Protein 2D6Y (pdb70)

CATH classification: 1.10.357.10

B-factor: mean 39.91, std 10.13, range [15.62, 81.3]

Organism: Streptomyces coelicolor (strain ATCC BAA-471 / A3(2) / M145) (NCBI:txid100226)

Sequence (366 aa):
EATKARIFEAAVAEFARHGIAGARIDRIAAEARANKQLIYAYYGNKGELFASVLEKKLDLAISVPVDPDDIEGWIDRLLDYHAAHPELLRLLFWEGEYGTAELPHEAERQEHYARKVAAVRDGQERGVITDAIPAPDLLFLLVAANWAVVVPQKRILVGGGDAGTDGLRDSIKKAARRIVDRDPEATKARIFEAAVAEFARHGIAGARIDRIAAEARANKQLIYAYYGNKGELFASVLEKKLDLAISVPVDPDDIEGWIDRLLDYHAAHPELLRLLFWEGEYGTAELPHEAERQEHYARKVAAVRDGQERGVITDAIPAPDLLFLLVAANWAVVVPQKRILVGGGDAGTDGLRDSIKKAARRIVDR

Secondary structure (DSSP, 8-state):
--HHHHHHHHHHHHHHHHTTTS--HHHHHHHHT--HHHHHHHHSSHHHHHHHHHHH--HHHHHS---GGGHHHHHHHHHHHHHH-THHHHHHHHH---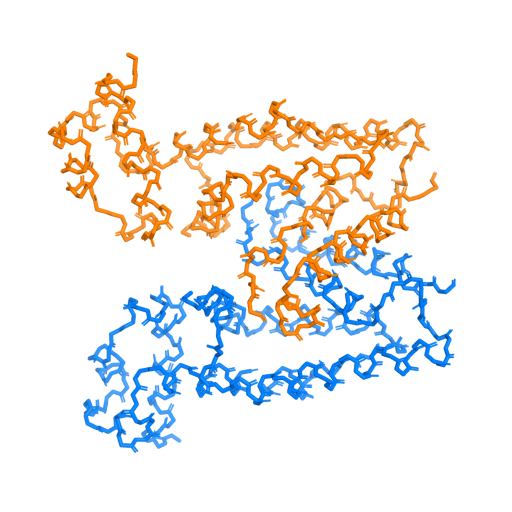TTSPPTTHHHHHHHHHHHHHHHHHHHHTTSS--SS-HHHHHHHHH---HHHH----HHHH-SHHHHHHHHHHHHHHHHHHHH--/-TTSHHHHHHHHHHHHHHHHTTTS--HHHHHHHHT--HHHHHHHHSSHHHHHHHHHHH--HHHHHS---GGGHHHHHHHHHHHHHH-THHHHHHHHH---TTSPPTTHHHHHHHHHHHHHHHHHHHHTTSS--SS-HHHHHHHHH---HHHH----HHHH-SSHHHHHHHHHHHHHHHHHHH--

Solvent-accessible surface area: 16560 Å² total

InterPro domains:
  IPR001647 DNA-binding HTH domain, TetR-type [PF00440] (13-58)
  IPR001647 DNA-binding HTH domain, TetR-type [PS50977] (7-67)
  IPR009057 Homedomain-like superfamily [SSF46689] (3-68)
  IPR036271 Tetracyclin repressor-like, C-terminal domain superfamily [SSF48498] (75-191)
  IPR041467 HTH-type transcriptional repressor Sco4008, C-terminal [PF17926] (77-188)
  IPR050109 HTH-type, TetR-like transcriptional regulator [PTHR30328] (3-190)

Radius of gyration: 21.66 Å; Cα contacts (8 Å, |Δi|>4): 411; chains: 2; bounding box: 48×50×53 Å

Nearest PDB structures (foldseek):
  2d6y-assembly1_A  TM=1.006E+00  e=3.577E-24  Streptomyces coelicolor A3(2)
  3ppb-assembly1_B  TM=7.270E-01  e=1.534E-05  Shewanella loihica PV-4
  6en8-assembly1_D  TM=7.100E-01  e=1.504E-04  Sulfolobus acidocaldarius DSM 639
  3bhq-assembly1_B  TM=6.055E-01  e=3.284E-05  Mesorhizobium japonicum MAFF 303099
  8ke8-assembly1_B  TM=5.917E-01  e=7.796E-03  Pseudomonas aeruginosa PAO1

Foldseek 3Di:
DDLLVLLLVLLLVQCLPQNQVRGDLVSSCVSSVHDSVVNCVNQVDSQSSLVVSQLVVVVCCVQQPQALLCNLVSLVSNLVVCVVPVSNVSRVVSVVVQVPHQGPPNVSVVVVLVRNLVNQVVCVVVPSWPPPDRSSVLVVVLVVSCVCVVPVVCCVVQNDDPNSVVVVSVVSSVVNCVRTPD/DCLDLVNLLLVLLLVQCLPQNQVRRDLVSSCVSSVHDSVVNCVNQVDSQSSLVVSQLVVVVCCVQQPQALLCNLVSLVSNLVVCVVPVSNVSRVVSCVVQVPHAGPPNVSVVVSLVRNLVNQVVCVVVPSWPPPDRSSVLVVVLVVSCVCVVPVVLCVPQNDDPNSVVVVSVVSSVVNCVHTDD

Structure (mmCIF, N/CA/C/O backbone):
data_2D6Y
#
_entry.id   2D6Y
#
_cell.length_a   44.639
_cell.length_b   47.334
_cell.length_c   190.693
_cell.angle_alpha   90.00
_cell.angle_beta   90.00
_cell.angle_gamma   90.00
#
_symmetry.space_group_name_H-M   'P 21 21 21'
#
loop_
_entity.id
_entity.type
_entity.pdbx_description
1 polymer 'putative tetR family regulatory protein'
2 non-polymer 'L(+)-TARTARIC ACID'
3 water water
#
loop_
_atom_site.group_PDB
_atom_site.id
_atom_site.type_symbol
_atom_site.label_atom_id
_atom_site.label_alt_id
_atom_site.label_comp_id
_atom_site.label_asym_id
_atom_site.label_entity_id
_atom_site.label_seq_id
_atom_site.pdbx_PDB_ins_code
_atom_site.Cartn_x
_atom_site.Cartn_y
_atom_site.Cartn_z
_atom_site.occupancy
_atom_site.B_iso_or_equiv
_atom_site.auth_seq_id
_atom_site.auth_comp_id
_atom_site.auth_asym_id
_atom_site.auth_atom_id
_atom_site.pdbx_PDB_model_num
ATOM 1 N N . GLU A 1 7 ? 61.986 26.994 45.807 1.00 75.11 7 GLU A N 1
ATOM 2 C CA . GLU A 1 7 ? 62.924 27.775 46.670 1.00 75.48 7 GLU A CA 1
ATOM 3 C C . GLU A 1 7 ? 63.084 29.212 46.166 1.00 74.45 7 GLU A C 1
ATOM 4 O O . GLU A 1 7 ? 64.088 29.876 46.435 1.00 74.06 7 GLU A O 1
ATOM 10 N N . ALA A 1 8 ? 62.081 29.689 45.434 1.00 72.80 8 ALA A N 1
ATOM 11 C CA . ALA A 1 8 ? 62.097 31.050 44.913 1.00 70.20 8 ALA A CA 1
ATOM 12 C C . ALA A 1 8 ? 62.011 32.010 46.094 1.00 68.71 8 ALA A C 1
ATOM 13 O O . ALA A 1 8 ? 62.088 31.593 47.249 1.00 68.57 8 ALA A O 1
ATOM 15 N N . THR A 1 9 ? 61.847 33.295 45.814 1.00 66.74 9 THR A N 1
ATOM 16 C CA . THR A 1 9 ? 61.756 34.267 46.888 1.00 63.87 9 THR A CA 1
ATOM 17 C C . THR A 1 9 ? 60.329 34.332 47.421 1.00 61.39 9 THR A C 1
ATOM 18 O O . THR A 1 9 ? 60.128 34.464 48.626 1.00 61.48 9 THR A O 1
ATOM 22 N N . LYS A 1 10 ? 59.339 34.231 46.534 1.00 57.82 10 LYS A N 1
ATOM 23 C CA . LYS A 1 10 ? 57.952 34.262 46.972 1.00 55.01 10 LYS A CA 1
ATOM 24 C C . LYS A 1 10 ? 57.766 33.179 48.041 1.00 53.97 10 LYS A C 1
ATOM 25 O O . LYS A 1 10 ? 57.060 33.381 49.026 1.00 53.36 10 LYS A O 1
ATOM 31 N N . ALA A 1 11 ? 58.428 32.041 47.852 1.00 52.20 11 ALA A N 1
ATOM 32 C CA . ALA A 1 11 ? 58.348 30.938 48.803 1.00 51.42 11 ALA A CA 1
ATOM 33 C C . ALA A 1 11 ? 59.038 31.303 50.117 1.00 51.72 11 ALA A C 1
ATOM 34 O O . ALA A 1 11 ? 58.574 30.937 51.201 1.00 51.82 11 ALA A O 1
ATOM 36 N N . ARG A 1 12 ? 60.150 32.023 50.026 1.00 50.97 12 ARG A N 1
ATOM 37 C CA . ARG A 1 12 ? 60.874 32.428 51.226 1.00 50.47 12 ARG A CA 1
ATOM 38 C C . ARG A 1 12 ? 60.047 33.426 52.040 1.00 48.40 12 ARG A C 1
ATOM 39 O O . ARG A 1 12 ? 59.963 33.316 53.267 1.00 49.29 12 ARG A O 1
ATOM 47 N N . ILE A 1 13 ? 59.442 34.397 51.360 1.00 45.31 13 ILE A N 1
ATOM 48 C CA . ILE A 1 13 ? 58.621 35.395 52.034 1.00 42.30 13 ILE A CA 1
ATOM 49 C C . ILE A 1 13 ? 57.458 34.697 52.727 1.00 41.71 13 ILE A C 1
ATOM 50 O O . ILE A 1 13 ? 57.172 34.960 53.892 1.00 40.59 13 ILE A O 1
ATOM 55 N N . PHE A 1 14 ? 56.798 33.797 52.006 1.00 41.54 14 PHE A N 1
ATOM 56 C CA . PHE A 1 14 ? 55.666 33.057 52.549 1.00 40.80 14 PHE A CA 1
ATOM 57 C C . PHE A 1 14 ? 56.032 32.397 53.871 1.00 41.35 14 PHE A C 1
ATOM 58 O O . PHE A 1 14 ? 55.323 32.536 54.871 1.00 41.86 14 PHE A O 1
ATOM 66 N N . GLU A 1 15 ? 57.144 31.675 53.866 1.00 40.83 15 GLU A N 1
ATOM 67 C CA . GLU A 1 15 ? 57.606 30.977 55.055 1.00 41.73 15 GLU A CA 1
ATOM 68 C C . GLU A 1 15 ? 57.945 31.933 56.191 1.00 39.73 15 GLU A C 1
ATOM 69 O O . GLU A 1 15 ? 57.570 31.695 57.339 1.00 39.14 15 GLU A O 1
ATOM 75 N N . ALA A 1 16 ? 58.658 33.010 55.871 1.00 38.29 16 ALA A N 1
ATOM 76 C CA . ALA A 1 16 ? 59.039 33.997 56.874 1.00 34.92 16 ALA A CA 1
ATOM 77 C C . ALA A 1 16 ? 57.789 34.672 57.431 1.00 34.77 16 ALA A C 1
ATOM 78 O O . ALA A 1 16 ? 57.703 34.963 58.623 1.00 32.80 16 ALA A O 1
ATOM 80 N N . ALA A 1 17 ? 56.824 34.920 56.552 1.00 34.91 17 ALA A N 1
ATOM 81 C CA . ALA A 1 17 ? 55.571 35.556 56.942 1.00 35.91 17 ALA A CA 1
ATOM 82 C C . ALA A 1 17 ? 54.837 34.674 57.955 1.00 35.48 17 ALA A C 1
ATOM 83 O O . ALA A 1 17 ? 54.322 35.165 58.954 1.00 34.51 17 ALA A O 1
ATOM 85 N N . VAL A 1 18 ? 54.798 33.373 57.683 1.00 35.50 18 VAL A N 1
ATOM 86 C CA . VAL A 1 18 ? 54.144 32.419 58.566 1.00 35.53 18 VAL A CA 1
ATOM 87 C C . VAL A 1 18 ? 54.735 32.500 59.963 1.00 36.53 18 VAL A C 1
ATOM 88 O O . VAL A 1 18 ? 54.021 32.695 60.951 1.00 34.16 18 VAL A O 1
ATOM 92 N N . ALA A 1 19 ? 56.051 32.341 60.029 1.00 38.09 19 ALA A N 1
ATOM 93 C CA . ALA A 1 19 ? 56.772 32.376 61.294 1.00 41.05 19 ALA A CA 1
ATOM 94 C C . ALA A 1 19 ? 56.513 33.677 62.046 1.00 41.91 19 ALA A C 1
ATOM 95 O O . ALA A 1 19 ? 56.221 33.660 63.246 1.00 43.33 19 ALA A O 1
ATOM 97 N N . GLU A 1 20 ? 56.613 34.796 61.334 1.00 41.24 20 GLU A N 1
ATOM 98 C CA . GLU A 1 20 ? 56.395 36.111 61.926 1.00 41.20 20 GLU A CA 1
ATOM 99 C C . GLU A 1 20 ? 54.971 36.290 62.466 1.00 41.00 20 GLU A C 1
ATOM 100 O O . GLU A 1 20 ? 54.777 36.768 63.585 1.00 40.43 20 GLU A O 1
ATOM 106 N N . PHE A 1 21 ? 53.983 35.917 61.659 1.00 38.90 21 PHE A N 1
ATOM 107 C CA . PHE A 1 21 ? 52.586 36.048 62.050 1.00 38.40 21 PHE A CA 1
ATOM 108 C C . PHE A 1 21 ? 52.261 35.115 63.210 1.00 40.10 21 PHE A C 1
ATOM 109 O O . PHE A 1 21 ? 51.498 35.462 64.114 1.00 37.32 21 PHE A O 1
ATOM 117 N N . ALA A 1 22 ? 52.853 33.927 63.174 1.00 41.97 22 ALA A N 1
ATOM 118 C CA . ALA A 1 22 ? 52.649 32.933 64.212 1.00 42.98 22 ALA A CA 1
ATOM 119 C C . ALA A 1 22 ? 53.073 33.446 65.588 1.00 44.94 22 ALA A C 1
ATOM 120 O O . ALA A 1 22 ? 52.358 33.244 66.570 1.00 44.77 22 ALA A O 1
ATOM 122 N N . ARG A 1 23 ? 54.216 34.119 65.686 1.00 46.15 23 ARG A N 1
ATOM 123 C CA . ARG A 1 23 ? 54.605 34.582 67.005 1.00 47.21 23 ARG A CA 1
ATOM 124 C C . ARG A 1 23 ? 54.145 35.985 67.416 1.00 47.28 23 ARG A C 1
ATOM 125 O O . ARG A 1 23 ? 53.834 36.198 68.586 1.00 46.30 23 ARG A O 1
ATOM 133 N N . HIS A 1 24 ? 54.052 36.925 66.477 1.00 45.84 24 HIS A N 1
ATOM 134 C CA . HIS A 1 24 ? 53.641 38.287 66.814 1.00 44.28 24 HIS A CA 1
ATOM 135 C C . HIS A 1 24 ? 52.222 38.704 66.414 1.00 43.00 24 HIS A C 1
ATOM 136 O O . HIS A 1 24 ? 51.780 39.803 66.757 1.00 42.76 24 HIS A O 1
ATOM 143 N N . GLY A 1 25 ? 51.506 37.853 65.690 1.00 41.42 25 GLY A N 1
ATOM 144 C CA . GLY A 1 25 ? 50.166 38.231 65.275 1.00 39.48 25 GLY A CA 1
ATOM 145 C C . GLY A 1 25 ? 50.194 39.220 64.123 1.00 39.10 25 GLY A C 1
ATOM 146 O O . GLY A 1 25 ? 51.254 39.501 63.571 1.00 38.35 25 GLY A O 1
ATOM 147 N N . ILE A 1 26 ? 49.037 39.769 63.768 1.00 38.22 26 ILE A N 1
ATOM 148 C CA . ILE A 1 26 ? 48.967 40.703 62.656 1.00 39.27 26 ILE A CA 1
ATOM 149 C C . ILE A 1 26 ? 49.512 42.092 62.948 1.00 40.40 26 ILE A C 1
ATOM 150 O O . ILE A 1 26 ? 50.352 42.596 62.205 1.00 41.23 26 ILE A O 1
ATOM 155 N N . ALA A 1 27 ? 49.042 42.702 64.030 1.00 41.68 27 ALA A N 1
ATOM 156 C CA . ALA A 1 27 ? 49.471 44.041 64.403 1.00 42.93 27 ALA A CA 1
ATOM 157 C C . ALA A 1 27 ? 50.924 44.081 64.869 1.00 43.50 27 ALA A C 1
ATOM 158 O O . ALA A 1 27 ? 51.662 45.027 64.575 1.00 43.40 27 ALA A O 1
ATOM 160 N N . GLY A 1 28 ? 51.331 43.048 65.593 1.00 44.49 28 GLY A N 1
ATOM 161 C CA . GLY A 1 28 ? 52.690 42.999 66.096 1.00 45.13 28 GLY A CA 1
ATOM 162 C C . GLY A 1 28 ? 53.706 42.483 65.096 1.00 45.28 28 GLY A C 1
ATOM 163 O O . GLY A 1 28 ? 54.900 42.471 65.376 1.00 44.79 28 GLY A O 1
ATOM 164 N N . ALA A 1 29 ? 53.240 42.053 63.930 1.00 47.07 29 ALA A N 1
ATOM 165 C CA . ALA A 1 29 ? 54.137 41.532 62.906 1.00 47.40 29 ALA A CA 1
ATOM 166 C C . ALA A 1 29 ? 54.918 42.671 62.254 1.00 48.96 29 ALA A C 1
ATOM 167 O O . ALA A 1 29 ? 54.369 43.747 61.994 1.00 48.82 29 ALA A O 1
ATOM 169 N N . ARG A 1 30 ? 56.200 42.433 61.996 1.00 49.24 30 ARG A N 1
ATOM 170 C CA . ARG A 1 30 ? 57.034 43.447 61.373 1.00 50.89 30 ARG A CA 1
ATOM 171 C C . ARG A 1 30 ? 57.514 43.026 59.987 1.00 49.70 30 ARG A C 1
ATOM 172 O O . ARG A 1 30 ? 58.166 41.991 59.832 1.00 50.04 30 ARG A O 1
ATOM 180 N N . ILE A 1 31 ? 57.187 43.833 58.982 1.00 47.63 31 ILE A N 1
ATOM 181 C CA . ILE A 1 31 ? 57.584 43.539 57.611 1.00 47.28 31 ILE A CA 1
ATOM 182 C C . ILE A 1 31 ? 59.100 43.487 57.451 1.00 46.49 31 ILE A C 1
ATOM 183 O O . ILE A 1 31 ? 59.619 42.692 56.664 1.00 43.52 31 ILE A O 1
ATOM 188 N N . ASP A 1 32 ? 59.810 44.333 58.192 1.00 47.34 32 ASP A N 1
ATOM 189 C CA . ASP A 1 32 ? 61.268 44.353 58.111 1.00 48.41 32 ASP A CA 1
ATOM 190 C C . ASP A 1 32 ? 61.798 42.986 58.533 1.00 47.38 32 ASP A C 1
ATOM 191 O O . ASP A 1 32 ? 62.645 42.395 57.859 1.00 47.61 32 ASP A O 1
ATOM 196 N N . ARG A 1 33 ? 61.278 42.486 59.647 1.00 45.38 33 ARG A N 1
ATOM 197 C CA . ARG A 1 33 ? 61.689 41.197 60.182 1.00 45.72 33 ARG A CA 1
ATOM 198 C C . ARG A 1 33 ? 61.441 40.097 59.151 1.00 43.99 33 ARG A C 1
ATOM 199 O O . ARG A 1 33 ? 62.306 39.252 58.916 1.00 44.51 33 ARG A O 1
ATOM 207 N N . ILE A 1 34 ? 60.261 40.115 58.535 1.00 41.05 34 ILE A N 1
ATOM 208 C CA . ILE A 1 34 ? 59.926 39.120 57.527 1.00 38.18 34 ILE A CA 1
ATOM 209 C C . ILE A 1 34 ? 60.897 39.223 56.359 1.00 38.06 34 ILE A C 1
ATOM 210 O O . ILE A 1 34 ? 61.357 38.210 55.837 1.00 35.96 34 ILE A O 1
ATOM 215 N N . ALA A 1 35 ? 61.223 40.449 55.959 1.00 39.84 35 ALA A N 1
ATOM 216 C CA . ALA A 1 35 ? 62.150 40.655 54.851 1.00 40.11 35 ALA A CA 1
ATOM 217 C C . ALA A 1 35 ? 63.532 40.121 55.213 1.00 40.52 35 ALA A C 1
ATOM 218 O O . ALA A 1 35 ? 64.141 39.376 54.448 1.00 39.56 35 ALA A O 1
ATOM 220 N N . ALA A 1 36 ? 64.024 40.504 56.384 1.00 42.44 36 ALA A N 1
ATOM 221 C CA . ALA A 1 36 ? 65.336 40.048 56.829 1.00 45.87 36 ALA A CA 1
ATOM 222 C C . ALA A 1 36 ? 65.386 38.518 56.886 1.00 47.51 36 ALA A C 1
ATOM 223 O O . ALA A 1 36 ? 66.287 37.899 56.318 1.00 49.08 36 ALA A O 1
ATOM 225 N N . GLU A 1 37 ? 64.412 37.912 57.560 1.00 49.00 37 GLU A N 1
ATOM 226 C CA . GLU A 1 37 ? 64.362 36.459 57.679 1.00 50.50 37 GLU A CA 1
ATOM 227 C C . GLU A 1 37 ? 64.220 35.754 56.334 1.00 50.60 37 GLU A C 1
ATOM 228 O O . GLU A 1 37 ? 64.661 34.621 56.180 1.00 50.49 37 GLU A O 1
ATOM 234 N N . ALA A 1 38 ? 63.601 36.417 55.363 1.00 51.80 38 ALA A N 1
ATOM 235 C CA . ALA A 1 38 ? 63.423 35.816 54.044 1.00 53.91 38 ALA A CA 1
ATOM 236 C C . ALA A 1 38 ? 64.559 36.181 53.092 1.00 55.02 38 ALA A C 1
ATOM 237 O O . ALA A 1 38 ? 64.600 35.709 51.958 1.00 54.53 38 ALA A O 1
ATOM 239 N N . ARG A 1 39 ? 65.488 37.011 53.557 1.00 57.31 39 ARG A N 1
ATOM 240 C CA . ARG A 1 39 ? 66.605 37.427 52.714 1.00 58.94 39 ARG A CA 1
ATOM 241 C C . ARG A 1 39 ? 66.029 38.076 51.468 1.00 58.17 39 ARG A C 1
ATOM 242 O O . ARG A 1 39 ? 66.522 37.869 50.361 1.00 58.69 39 ARG A O 1
ATOM 250 N N . ALA A 1 40 ? 64.972 38.853 51.657 1.00 57.27 40 ALA A N 1
ATOM 251 C CA . ALA A 1 40 ? 64.318 39.527 50.555 1.00 55.91 40 ALA A CA 1
ATOM 252 C C . ALA A 1 40 ? 64.075 40.976 50.920 1.00 55.95 40 ALA A C 1
ATOM 253 O O . ALA A 1 40 ? 63.764 41.303 52.062 1.00 55.85 40 ALA A O 1
ATOM 255 N N . ASN A 1 41 ? 64.227 41.847 49.938 1.00 56.04 41 ASN A N 1
ATOM 256 C CA . ASN A 1 41 ? 64.011 43.267 50.135 1.00 56.59 41 ASN A CA 1
ATOM 257 C C . ASN A 1 41 ? 62.548 43.527 50.516 1.00 55.61 41 ASN A C 1
ATOM 258 O O . ASN A 1 41 ? 61.648 42.814 50.070 1.00 56.90 41 ASN A O 1
ATOM 263 N N . LYS A 1 42 ? 62.320 44.540 51.344 1.00 53.97 42 LYS A N 1
ATOM 264 C CA . LYS A 1 42 ? 60.979 44.904 51.780 1.00 52.82 42 LYS A CA 1
ATOM 265 C C . LYS A 1 42 ? 60.014 45.134 50.610 1.00 52.32 42 LYS A C 1
ATOM 266 O O . LYS A 1 42 ? 58.856 44.717 50.661 1.00 52.76 42 LYS A O 1
ATOM 272 N N . GLN A 1 43 ? 60.488 45.799 49.557 1.00 51.41 43 GLN A N 1
ATOM 273 C CA . GLN A 1 43 ? 59.653 46.080 48.388 1.00 48.97 43 GLN A CA 1
ATOM 274 C C . GLN A 1 43 ? 59.162 44.806 47.711 1.00 47.14 43 GLN A C 1
ATOM 275 O O . GLN A 1 43 ? 58.073 44.782 47.138 1.00 46.15 43 GLN A O 1
ATOM 281 N N . LEU A 1 44 ? 59.965 43.748 47.761 1.00 45.20 44 LEU A N 1
ATOM 282 C CA . LEU A 1 44 ? 59.572 42.487 47.142 1.00 43.56 44 LEU A CA 1
ATOM 283 C C . LEU A 1 44 ? 58.348 41.881 47.802 1.00 42.71 44 LEU A C 1
ATOM 284 O O . LEU A 1 44 ? 57.528 41.251 47.142 1.00 42.04 44 LEU A O 1
ATOM 289 N N . ILE A 1 45 ? 58.229 42.065 49.112 1.00 42.66 45 ILE A N 1
ATOM 290 C CA . ILE A 1 45 ? 57.083 41.539 49.842 1.00 41.50 45 ILE A CA 1
ATOM 291 C C . ILE A 1 45 ? 55.817 42.231 49.340 1.00 41.29 45 ILE A C 1
ATOM 292 O O . ILE A 1 45 ? 54.788 41.587 49.136 1.00 41.71 45 ILE A O 1
ATOM 297 N N . TYR A 1 46 ? 55.890 43.540 49.135 1.00 41.64 46 TYR A N 1
ATOM 298 C CA . TYR A 1 46 ? 54.733 44.277 48.636 1.00 44.70 46 TYR A CA 1
ATOM 299 C C . TYR A 1 46 ? 54.460 43.951 47.166 1.00 44.80 46 TYR A C 1
ATOM 300 O O . TYR A 1 46 ? 53.327 44.021 46.713 1.00 46.23 46 TYR A O 1
ATOM 309 N N . ALA A 1 47 ? 55.497 43.583 46.424 1.00 45.50 47 ALA A N 1
ATOM 310 C CA . ALA A 1 47 ? 55.323 43.245 45.018 1.00 44.16 47 ALA A CA 1
ATOM 311 C C . ALA A 1 47 ? 54.530 41.953 44.905 1.00 43.66 47 ALA A C 1
ATOM 312 O O . ALA A 1 47 ? 53.664 41.813 44.039 1.00 43.72 47 ALA A O 1
ATOM 314 N N . TYR A 1 48 ? 54.816 41.007 45.788 1.00 42.91 48 TYR A N 1
ATOM 315 C CA . TYR A 1 48 ? 54.119 39.732 45.741 1.00 44.49 48 TYR A CA 1
ATOM 316 C C . TYR A 1 48 ? 52.821 39.648 46.543 1.00 43.55 48 TYR A C 1
ATOM 317 O O . TYR A 1 48 ? 51.969 38.808 46.243 1.00 44.17 48 TYR A O 1
ATOM 326 N N . TYR A 1 49 ? 52.642 40.509 47.541 1.00 42.48 49 TYR A N 1
ATOM 327 C CA . TYR A 1 49 ? 51.415 40.433 48.331 1.00 42.04 49 TYR A CA 1
ATOM 328 C C . TYR A 1 49 ? 50.674 41.742 48.600 1.00 42.07 49 TYR A C 1
ATOM 329 O O . TYR A 1 49 ? 49.661 41.745 49.298 1.00 43.20 49 TYR A O 1
ATOM 338 N N . GLY A 1 50 ? 51.170 42.848 48.061 1.00 42.29 50 GLY A N 1
ATOM 339 C CA . GLY A 1 50 ? 50.491 44.120 48.245 1.00 42.44 50 GLY A CA 1
ATOM 340 C C . GLY A 1 50 ? 50.647 44.829 49.575 1.00 43.35 50 GLY A C 1
ATOM 341 O O . GLY A 1 50 ? 51.149 45.954 49.613 1.00 45.41 50 GLY A O 1
ATOM 342 N N . ASN A 1 51 ? 50.193 44.203 50.660 1.00 42.13 51 ASN A N 1
ATOM 343 C CA . ASN A 1 51 ? 50.305 44.808 51.988 1.00 42.20 51 ASN A CA 1
ATOM 344 C C . ASN A 1 51 ? 50.212 43.753 53.094 1.00 40.84 51 ASN A C 1
ATOM 345 O O . ASN A 1 51 ? 49.833 42.606 52.843 1.00 41.04 51 ASN A O 1
ATOM 350 N N . LYS A 1 52 ? 50.549 44.148 54.317 1.00 38.48 52 LYS A N 1
ATOM 351 C CA . LYS A 1 52 ? 50.547 43.222 55.449 1.00 37.89 52 LYS A CA 1
ATOM 352 C C . LYS A 1 52 ? 49.259 42.422 55.628 1.00 36.67 52 LYS A C 1
ATOM 353 O O . LYS A 1 52 ? 49.303 41.210 55.861 1.00 34.84 52 LYS A O 1
ATOM 359 N N . GLY A 1 53 ? 48.120 43.101 55.531 1.00 35.85 53 GLY A N 1
ATOM 360 C CA . GLY A 1 53 ? 46.839 42.428 55.671 1.00 32.30 53 GLY A CA 1
ATOM 361 C C . GLY A 1 53 ? 46.601 41.405 54.575 1.00 32.96 53 GLY A C 1
ATOM 362 O O . GLY A 1 53 ? 46.094 40.308 54.833 1.00 33.07 53 GLY A O 1
ATOM 363 N N . GLU A 1 54 ? 46.967 41.759 53.345 1.00 32.31 54 GLU A N 1
ATOM 364 C CA . GLU A 1 54 ? 46.794 40.858 52.210 1.00 32.50 54 GLU A CA 1
ATOM 365 C C . GLU A 1 54 ? 47.731 39.664 52.388 1.00 30.51 54 GLU A C 1
ATOM 366 O O . GLU A 1 54 ? 47.384 38.530 52.069 1.00 31.22 54 GLU A O 1
ATOM 372 N N . LEU A 1 55 ? 48.925 39.937 52.900 1.00 28.74 55 LEU A N 1
ATOM 373 C CA . LEU A 1 55 ? 49.922 38.904 53.141 1.00 29.26 55 LEU A CA 1
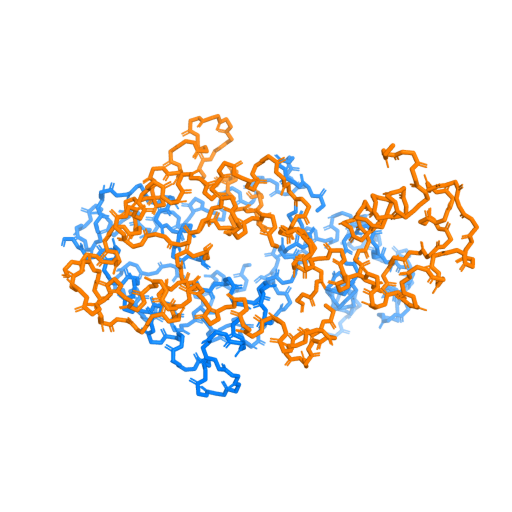ATOM 374 C C . LEU A 1 55 ? 49.400 37.879 54.148 1.00 30.35 55 LEU A C 1
ATOM 375 O O . LEU A 1 55 ? 49.490 36.669 53.930 1.00 29.38 55 LEU A O 1
ATOM 380 N N . PHE A 1 56 ? 48.851 38.371 55.255 1.00 32.19 56 PHE A N 1
ATOM 381 C CA . PHE A 1 56 ? 48.304 37.483 56.275 1.00 32.89 56 PHE A CA 1
ATOM 382 C C . PHE A 1 56 ? 47.161 36.666 55.690 1.00 33.74 56 PHE A C 1
ATOM 383 O O . PHE A 1 56 ? 47.130 35.446 55.819 1.00 33.62 56 PHE A O 1
ATOM 391 N N . ALA A 1 57 ? 46.213 37.346 55.053 1.00 34.45 57 ALA A N 1
ATOM 392 C CA . ALA A 1 57 ? 45.065 36.664 54.482 1.00 34.80 57 ALA A CA 1
ATOM 393 C C . ALA A 1 57 ? 45.493 35.584 53.510 1.00 37.37 57 ALA A C 1
ATOM 394 O O . ALA A 1 57 ? 44.902 34.503 53.493 1.00 39.21 57 ALA A O 1
ATOM 396 N N . SER A 1 58 ? 46.525 35.858 52.713 1.00 37.30 58 SER A N 1
ATOM 397 C CA . SER A 1 58 ? 47.003 34.873 51.747 1.00 36.87 58 SER A CA 1
ATOM 398 C C . SER A 1 58 ? 47.641 33.681 52.448 1.00 36.16 58 SER A C 1
ATOM 399 O O . SER A 1 58 ? 47.371 32.530 52.123 1.00 35.82 58 SER A O 1
ATOM 402 N N . VAL A 1 59 ? 48.503 33.968 53.411 1.00 36.56 59 VAL A N 1
ATOM 403 C CA . VAL A 1 59 ? 49.182 32.913 54.138 1.00 37.08 59 VAL A CA 1
ATOM 404 C C . VAL A 1 59 ? 48.198 32.023 54.885 1.00 38.38 59 VAL A C 1
ATOM 405 O O . VAL A 1 59 ? 48.311 30.798 54.840 1.00 39.62 59 VAL A O 1
ATOM 409 N N . LEU A 1 60 ? 47.225 32.632 55.556 1.00 38.25 60 LEU A N 1
ATOM 410 C CA . LEU A 1 60 ? 46.250 31.855 56.311 1.00 38.44 60 LEU A CA 1
ATOM 411 C C . LEU A 1 60 ? 45.369 31.029 55.389 1.00 37.82 60 LEU A C 1
ATOM 412 O O . LEU A 1 60 ? 45.119 29.852 55.638 1.00 37.55 60 LEU A O 1
ATOM 417 N N . GLU A 1 61 ? 44.904 31.653 54.319 1.00 39.51 61 GLU A N 1
ATOM 418 C CA . GLU A 1 61 ? 44.045 30.979 53.359 1.00 40.83 61 GLU A CA 1
ATOM 419 C C . GLU A 1 61 ? 44.711 29.710 52.829 1.00 40.35 61 GLU A C 1
ATOM 420 O O . GLU A 1 61 ? 44.065 28.679 52.671 1.00 41.57 61 GLU A O 1
ATOM 426 N N . LYS A 1 62 ? 46.011 29.787 52.576 1.00 40.89 62 LYS A N 1
ATOM 427 C CA . LYS A 1 62 ? 46.763 28.652 52.057 1.00 41.14 62 LYS A CA 1
ATOM 428 C C . LYS A 1 62 ? 46.845 27.489 53.052 1.00 41.09 62 LYS A C 1
ATOM 429 O O . LYS A 1 62 ? 46.658 26.330 52.682 1.00 41.52 62 LYS A O 1
ATOM 435 N N . LYS A 1 63 ? 47.135 27.790 54.312 1.00 41.85 63 LYS A N 1
ATOM 436 C CA . LYS A 1 63 ? 47.217 26.741 55.324 1.00 41.61 63 LYS A CA 1
ATOM 437 C C . LYS A 1 63 ? 45.860 26.066 55.490 1.00 41.59 63 LYS A C 1
ATOM 438 O O . LYS A 1 63 ? 45.785 24.859 55.715 1.00 42.98 63 LYS A O 1
ATOM 452 N N . LEU A 1 65 ? 43.499 25.802 53.150 1.00 42.63 65 LEU A N 1
ATOM 453 C CA . LEU A 1 65 ? 43.189 25.010 51.970 1.00 42.32 65 LEU A CA 1
ATOM 454 C C . LEU A 1 65 ? 43.901 23.671 52.148 1.00 40.86 65 LEU A C 1
ATOM 455 O O . LEU A 1 65 ? 43.338 22.620 51.847 1.00 41.74 65 LEU A O 1
ATOM 460 N N . ASP A 1 66 ? 45.134 23.718 52.650 1.00 38.77 66 ASP A N 1
ATOM 461 C CA . ASP A 1 66 ? 45.909 22.505 52.886 1.00 39.73 66 ASP A CA 1
ATOM 462 C C . ASP A 1 66 ? 45.160 21.546 53.821 1.00 38.98 66 ASP A C 1
ATOM 463 O O . ASP A 1 66 ? 45.008 20.357 53.514 1.00 37.49 66 ASP A O 1
ATOM 468 N N . LEU A 1 67 ? 44.692 22.060 54.958 1.00 37.99 67 LEU A N 1
ATOM 469 C CA . LEU A 1 67 ? 43.959 21.222 55.903 1.00 37.20 67 LEU A CA 1
ATOM 470 C C . LEU A 1 67 ? 42.659 20.736 55.277 1.00 36.02 67 LEU A C 1
ATOM 471 O O . LEU A 1 67 ? 42.302 19.571 55.416 1.00 36.14 67 LEU A O 1
ATOM 476 N N . ALA A 1 68 ? 41.961 21.627 54.576 1.00 33.98 68 ALA A N 1
ATOM 477 C CA . ALA A 1 68 ? 40.691 21.273 53.949 1.00 34.97 68 ALA A CA 1
ATOM 478 C C . ALA A 1 68 ? 40.834 20.115 52.970 1.00 36.24 68 ALA A C 1
ATOM 479 O O . ALA A 1 68 ? 39.977 19.232 52.900 1.00 36.39 68 ALA A O 1
ATOM 481 N N . ILE A 1 69 ? 41.915 20.127 52.200 1.00 36.79 69 ILE A N 1
ATOM 482 C CA . ILE A 1 69 ? 42.141 19.076 51.225 1.00 37.19 69 ILE A CA 1
ATOM 483 C C . ILE A 1 69 ? 42.665 17.811 51.879 1.00 37.32 69 ILE A C 1
ATOM 484 O O . ILE A 1 69 ? 42.326 16.710 51.453 1.00 37.65 69 ILE A O 1
ATOM 489 N N . SER A 1 70 ? 43.475 17.969 52.922 1.00 37.64 70 SER A N 1
ATOM 490 C CA . SER A 1 70 ? 44.035 16.822 53.629 1.00 38.90 70 SER A CA 1
ATOM 491 C C . SER A 1 70 ? 43.024 16.121 54.541 1.00 39.18 70 SER A C 1
ATOM 492 O O . SER A 1 70 ? 43.065 14.902 54.688 1.00 40.30 70 SER A O 1
ATOM 495 N N . VAL A 1 71 ? 42.122 16.877 55.162 1.00 39.61 71 VAL A N 1
ATOM 496 C CA . VAL A 1 71 ? 41.128 16.257 56.031 1.00 39.11 71 VAL A CA 1
ATOM 497 C C . VAL A 1 71 ? 39.729 16.874 55.896 1.00 39.21 71 VAL A C 1
ATOM 498 O O . VAL A 1 71 ? 39.320 17.774 56.639 1.00 40.34 71 VAL A O 1
ATOM 502 N N . PRO A 1 72 ? 38.979 16.392 54.897 1.00 39.35 72 PRO A N 1
ATOM 503 C CA . PRO A 1 72 ? 37.615 16.831 54.582 1.00 39.86 72 PRO A CA 1
ATOM 504 C C . PRO A 1 72 ? 36.646 16.410 55.670 1.00 39.49 72 PRO A C 1
ATOM 505 O O . PRO A 1 72 ? 36.823 15.360 56.278 1.00 40.30 72 PRO A O 1
ATOM 509 N N . VAL A 1 73 ? 35.623 17.220 55.913 1.00 41.16 73 VAL A N 1
ATOM 510 C CA . VAL A 1 73 ? 34.615 16.874 56.913 1.00 41.89 73 VAL A CA 1
ATOM 511 C C . VAL A 1 73 ? 33.913 15.614 56.413 1.00 43.23 73 VAL A C 1
ATOM 512 O O . VAL A 1 73 ? 33.295 15.632 55.349 1.00 44.25 73 VAL A O 1
ATOM 516 N N . ASP A 1 74 ? 34.008 14.526 57.167 1.00 44.56 74 ASP A N 1
ATOM 517 C CA . ASP A 1 74 ? 33.372 13.275 56.766 1.00 45.10 74 ASP A CA 1
ATOM 518 C C . ASP A 1 74 ? 32.343 12.762 57.765 1.00 45.25 74 ASP A C 1
ATOM 519 O O . ASP A 1 74 ? 32.684 12.145 58.771 1.00 44.99 74 ASP A O 1
ATOM 524 N N . PRO A 1 75 ? 31.061 12.985 57.476 1.00 46.41 75 PRO A N 1
ATOM 525 C CA . PRO A 1 75 ? 29.963 12.554 58.342 1.00 47.73 75 PRO A CA 1
ATOM 526 C C . PRO A 1 75 ? 29.867 11.038 58.518 1.00 48.16 75 PRO A C 1
ATOM 527 O O . PRO A 1 75 ? 29.360 10.560 59.531 1.00 47.87 75 PRO A O 1
ATOM 531 N N . ASP A 1 76 ? 30.358 10.281 57.541 1.00 48.68 76 ASP A N 1
ATOM 532 C CA . ASP A 1 76 ? 30.288 8.825 57.634 1.00 48.52 76 ASP A CA 1
ATOM 533 C C . ASP A 1 76 ? 31.399 8.189 58.464 1.00 48.27 76 ASP A C 1
ATOM 534 O O . ASP A 1 76 ? 31.440 6.971 58.623 1.00 48.95 76 ASP A O 1
ATOM 539 N N . ASP A 1 77 ? 32.305 9.007 58.988 1.00 47.80 77 ASP A N 1
ATOM 540 C CA . ASP A 1 77 ? 33.379 8.500 59.844 1.00 47.04 77 ASP A CA 1
ATOM 541 C C . ASP A 1 77 ? 33.862 9.645 60.729 1.00 46.35 77 ASP A C 1
ATOM 542 O O . ASP A 1 77 ? 35.006 10.103 60.631 1.00 45.88 77 ASP A O 1
ATOM 547 N N . ILE A 1 78 ? 32.968 10.099 61.601 1.00 45.29 78 ILE A N 1
ATOM 548 C CA . ILE A 1 78 ? 33.268 11.202 62.497 1.00 44.07 78 ILE A CA 1
ATOM 549 C C . ILE A 1 78 ? 34.510 10.941 63.328 1.00 43.48 78 ILE A C 1
ATOM 550 O O . ILE A 1 78 ? 35.341 11.828 63.499 1.00 41.69 78 ILE A O 1
ATOM 555 N N . GLU A 1 79 ? 34.646 9.722 63.827 1.00 44.77 79 GLU A N 1
ATOM 556 C CA . GLU A 1 79 ? 35.790 9.370 64.647 1.00 45.17 79 GLU A CA 1
ATOM 557 C C . GLU A 1 79 ? 37.103 9.348 63.862 1.00 45.18 79 GLU A C 1
ATOM 558 O O . GLU A 1 79 ? 38.153 9.739 64.382 1.00 45.61 79 GLU A O 1
ATOM 564 N N . GLY A 1 80 ? 37.051 8.898 62.612 1.00 43.33 80 GLY A N 1
ATOM 565 C CA . GLY A 1 80 ? 38.259 8.876 61.810 1.00 40.81 80 GLY A CA 1
ATOM 566 C C . GLY A 1 80 ? 38.605 10.305 61.451 1.00 38.77 80 GLY A C 1
ATOM 567 O O . GLY A 1 80 ? 39.772 10.684 61.397 1.00 39.65 80 GLY A O 1
ATOM 568 N N . TRP A 1 81 ? 37.569 11.099 61.207 1.00 37.67 8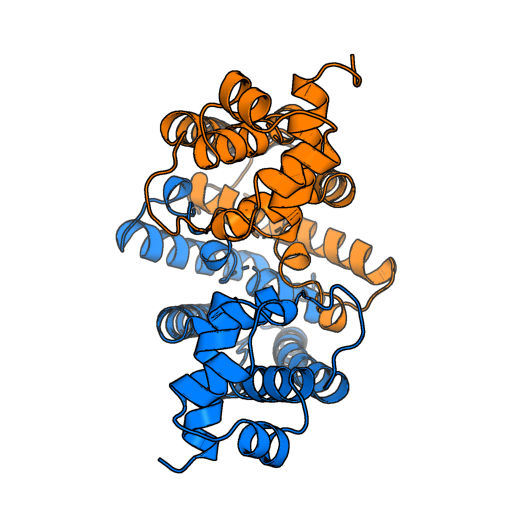1 TRP A N 1
ATOM 569 C CA . TRP A 1 81 ? 37.737 12.499 60.859 1.00 37.39 81 TRP A CA 1
ATOM 570 C C . TRP A 1 81 ? 38.438 13.226 62.006 1.00 36.77 81 TRP A C 1
ATOM 571 O O . TRP A 1 81 ? 39.383 13.984 61.781 1.00 36.56 81 TRP A O 1
ATOM 582 N N . ILE A 1 82 ? 37.987 12.974 63.236 1.00 36.29 82 ILE A N 1
ATOM 583 C CA . ILE A 1 82 ? 38.580 13.600 64.415 1.00 36.16 82 ILE A CA 1
ATOM 584 C C . ILE A 1 82 ? 40.040 13.199 64.540 1.00 36.83 82 ILE A C 1
ATOM 585 O O . ILE A 1 82 ? 40.890 14.035 64.841 1.00 38.65 82 ILE A O 1
ATOM 590 N N . ASP A 1 83 ? 40.328 11.920 64.321 1.00 36.38 83 ASP A N 1
ATOM 591 C CA . ASP A 1 83 ? 41.699 11.423 64.401 1.00 38.34 83 ASP A CA 1
ATOM 592 C C . ASP A 1 83 ? 42.616 12.167 63.439 1.00 36.91 83 ASP A C 1
ATOM 593 O O . ASP A 1 83 ? 43.711 12.589 63.807 1.00 37.46 83 ASP A O 1
ATOM 598 N N . ARG A 1 84 ? 42.161 12.322 62.204 1.00 35.41 84 ARG A N 1
ATOM 599 C CA . ARG A 1 84 ? 42.947 13.001 61.192 1.00 36.36 84 ARG A CA 1
ATOM 600 C C . ARG A 1 84 ? 43.087 14.477 61.507 1.00 35.88 84 ARG A C 1
ATOM 601 O O . ARG A 1 84 ? 44.141 15.063 61.273 1.00 35.36 84 ARG A O 1
ATOM 609 N N . LEU A 1 85 ? 42.032 15.071 62.060 1.00 36.47 85 LEU A N 1
ATOM 610 C CA . LEU A 1 85 ? 42.068 16.485 62.421 1.00 36.63 85 LEU A CA 1
ATOM 611 C C . LEU A 1 85 ? 43.126 16.708 63.509 1.00 36.94 85 LEU A C 1
ATOM 612 O O . LEU A 1 85 ? 43.977 17.597 63.391 1.00 36.82 85 LEU A O 1
ATOM 617 N N . LEU A 1 86 ? 43.070 15.899 64.566 1.00 36.29 86 LEU A N 1
ATOM 618 C CA . LEU A 1 86 ? 44.032 16.027 65.656 1.00 36.30 86 LEU A CA 1
ATOM 619 C C . LEU A 1 86 ? 45.451 15.801 65.146 1.00 35.48 86 LEU A C 1
ATOM 620 O O . LEU A 1 86 ? 46.372 16.529 65.513 1.00 34.24 86 LEU A O 1
ATOM 625 N N . ASP A 1 87 ? 45.622 14.799 64.289 1.00 36.36 87 ASP A N 1
ATOM 626 C CA . ASP A 1 87 ? 46.942 14.493 63.734 1.00 37.21 87 ASP A CA 1
ATOM 627 C C . ASP A 1 87 ? 47.522 15.686 62.990 1.00 35.22 87 ASP A C 1
ATOM 628 O O . ASP A 1 87 ? 48.676 16.055 63.185 1.00 35.85 87 ASP A O 1
ATOM 633 N N . TYR A 1 88 ? 46.705 16.281 62.130 1.00 35.21 88 TYR A N 1
ATOM 634 C CA . TYR A 1 88 ? 47.128 17.417 61.327 1.00 36.19 88 TYR A CA 1
ATOM 635 C C . TYR A 1 88 ? 47.572 18.632 62.162 1.00 37.09 88 TYR A C 1
ATOM 636 O O . TYR A 1 88 ? 48.630 19.202 61.897 1.00 36.37 88 TYR A O 1
ATOM 645 N N . HIS A 1 89 ? 46.785 19.019 63.167 1.00 35.91 89 HIS A N 1
ATOM 646 C CA . HIS A 1 89 ? 47.150 20.157 64.010 1.00 35.11 89 HIS A CA 1
ATOM 647 C C . HIS A 1 89 ? 48.446 19.917 64.765 1.00 34.80 89 HIS A C 1
ATOM 648 O O . HIS A 1 89 ? 49.261 20.828 64.923 1.00 34.53 89 HIS A O 1
ATOM 655 N N . ALA A 1 90 ? 48.637 18.691 65.233 1.00 33.50 90 ALA A N 1
ATOM 656 C CA . ALA A 1 90 ? 49.855 18.349 65.954 1.00 34.81 90 ALA A CA 1
ATOM 657 C C . ALA A 1 90 ? 51.045 18.479 64.996 1.00 34.75 90 ALA A C 1
ATOM 658 O O . ALA A 1 90 ? 52.127 18.918 65.384 1.00 36.55 90 ALA A O 1
ATOM 660 N N . ALA A 1 91 ? 50.830 18.111 63.738 1.00 33.69 91 ALA A N 1
ATOM 661 C CA . ALA A 1 91 ? 51.888 18.180 62.742 1.00 36.04 91 ALA A CA 1
ATOM 662 C C . ALA A 1 91 ? 52.073 19.566 62.117 1.00 38.23 91 ALA A C 1
ATOM 663 O O . ALA A 1 91 ? 53.139 19.862 61.585 1.00 41.84 91 ALA A O 1
ATOM 665 N N . HIS A 1 92 ? 51.044 20.409 62.180 1.00 38.59 92 HIS A N 1
ATOM 666 C CA . HIS A 1 92 ? 51.093 21.754 61.606 1.00 37.34 92 HIS A CA 1
ATOM 667 C C . HIS A 1 92 ? 50.403 22.744 62.544 1.00 36.59 92 HIS A C 1
ATOM 668 O O . HIS A 1 92 ? 49.283 23.177 62.294 1.00 35.27 92 HIS A O 1
ATOM 675 N N . PRO A 1 93 ? 51.073 23.124 63.632 1.00 36.68 93 PRO A N 1
ATOM 676 C CA . PRO A 1 93 ? 50.506 24.061 64.613 1.00 36.33 93 PRO A CA 1
ATOM 677 C C . PRO A 1 93 ? 50.356 25.530 64.186 1.00 35.83 93 PRO A C 1
ATOM 678 O O . PRO A 1 93 ? 49.761 26.319 64.920 1.00 33.83 93 PRO A O 1
ATOM 682 N N . GLU A 1 94 ? 50.887 25.904 63.021 1.00 35.33 94 GLU A N 1
ATOM 683 C CA . GLU A 1 94 ? 50.802 27.301 62.585 1.00 35.50 94 GLU A CA 1
ATOM 684 C C . GLU A 1 94 ? 49.379 27.735 62.290 1.00 33.74 94 GLU A C 1
ATOM 685 O O . GLU A 1 94 ? 48.988 28.857 62.595 1.00 34.43 94 GLU A O 1
ATOM 691 N N . LEU A 1 95 ? 48.613 26.842 61.679 1.00 33.41 95 LEU A N 1
ATOM 692 C CA . LEU A 1 95 ? 47.235 27.134 61.312 1.00 32.57 95 LEU A CA 1
ATOM 693 C C . LEU A 1 95 ? 46.406 27.680 62.469 1.00 31.66 95 LEU A C 1
ATOM 694 O O . LEU A 1 95 ? 45.971 28.823 62.433 1.00 31.82 95 LEU A O 1
ATOM 699 N N . LEU A 1 96 ? 46.185 26.865 63.493 1.00 30.87 96 LEU A N 1
ATOM 700 C CA . LEU A 1 96 ? 45.408 27.299 64.644 1.00 32.07 96 LEU A CA 1
ATOM 701 C C . LEU A 1 96 ? 45.961 28.594 65.239 1.00 31.32 96 LEU A C 1
ATOM 702 O O . LEU A 1 96 ? 45.206 29.496 65.581 1.00 32.70 96 LEU A O 1
ATOM 707 N N . ARG A 1 97 ? 47.279 28.691 65.354 1.00 32.49 97 ARG A N 1
ATOM 708 C CA . ARG A 1 97 ? 47.887 29.895 65.900 1.00 33.04 97 ARG A CA 1
ATOM 709 C C . ARG A 1 97 ? 47.480 31.135 65.089 1.00 32.62 97 ARG A C 1
ATOM 710 O O . ARG A 1 97 ? 47.096 32.155 65.656 1.00 32.59 97 ARG A O 1
ATOM 718 N N . LEU A 1 98 ? 47.565 31.039 63.765 1.00 31.67 98 LEU A N 1
ATOM 719 C CA . LEU A 1 98 ? 47.210 32.149 62.884 1.00 31.59 98 LEU A CA 1
ATOM 720 C C . LEU A 1 98 ? 45.734 32.490 62.998 1.00 30.62 98 LEU A C 1
ATOM 721 O O . LEU A 1 98 ? 45.341 33.653 62.986 1.00 31.15 98 LEU A O 1
ATOM 726 N N . LEU A 1 99 ? 44.920 31.456 63.116 1.00 31.80 99 LEU A N 1
ATOM 727 C CA . LEU A 1 99 ? 43.488 31.618 63.234 1.00 33.38 99 LEU A CA 1
ATOM 728 C C . LEU A 1 99 ? 43.142 32.403 64.507 1.00 33.06 99 LEU A C 1
ATOM 729 O O . LEU A 1 99 ? 42.217 33.219 64.514 1.00 30.87 99 LEU A O 1
ATOM 734 N N . PHE A 1 100 ? 43.885 32.155 65.581 1.00 32.99 100 PHE A N 1
ATOM 735 C CA . PHE A 1 100 ? 43.639 32.858 66.836 1.00 34.80 100 PHE A CA 1
ATOM 736 C C . PHE A 1 100 ? 43.983 34.330 66.681 1.00 33.24 100 PHE A C 1
ATOM 737 O O . PHE A 1 100 ? 43.224 35.197 67.102 1.00 33.40 100 PHE A O 1
ATOM 745 N N . TRP A 1 101 ? 45.137 34.610 66.081 1.00 32.97 101 TRP A N 1
ATOM 746 C CA . TRP A 1 101 ? 45.562 35.988 65.873 1.00 33.17 101 TRP A CA 1
ATOM 747 C C . TRP A 1 101 ? 44.518 36.713 65.040 1.00 32.57 101 TRP A C 1
ATOM 748 O O . TRP A 1 101 ? 44.182 37.855 65.321 1.00 34.08 101 TRP A O 1
ATOM 759 N N . GLU A 1 102 ? 44.007 36.043 64.012 1.00 33.41 102 GLU A N 1
ATOM 760 C CA . GLU A 1 102 ? 42.999 36.647 63.151 1.00 33.68 102 GLU A CA 1
ATOM 761 C C . GLU A 1 102 ? 41.760 37.005 63.962 1.00 34.63 102 GLU A C 1
ATOM 762 O O . GLU A 1 102 ? 41.237 38.117 63.862 1.00 34.70 102 GLU A O 1
ATOM 768 N N . GLY A 1 103 ? 41.295 36.058 64.766 1.00 36.02 103 GLY A N 1
ATOM 769 C CA . GLY A 1 103 ? 40.120 36.302 65.576 1.00 37.43 103 GLY A CA 1
ATOM 770 C C . GLY A 1 103 ? 40.320 37.487 66.495 1.00 40.02 103 GLY A C 1
ATOM 771 O O . GLY A 1 103 ? 39.407 38.284 66.708 1.00 38.33 103 GLY A O 1
ATOM 780 N N . GLU A 1 105 ? 42.447 40.023 66.022 1.00 47.28 105 GLU A N 1
ATOM 781 C CA . GLU A 1 105 ? 42.617 41.209 65.196 1.00 46.55 105 GLU A CA 1
ATOM 782 C C . GLU A 1 105 ? 41.309 41.744 64.613 1.00 46.02 105 GLU A C 1
ATOM 783 O O . GLU A 1 105 ? 41.008 42.928 64.738 1.00 46.54 105 GLU A O 1
ATOM 789 N N . TYR A 1 106 ? 40.528 40.872 63.984 1.00 44.78 106 TYR A N 1
ATOM 790 C CA . TYR A 1 106 ? 39.282 41.296 63.348 1.00 42.87 106 TYR A CA 1
ATOM 791 C C . TYR A 1 106 ? 38.004 41.164 64.158 1.00 42.28 106 TYR A C 1
ATOM 792 O O . TYR A 1 106 ? 36.996 41.783 63.813 1.00 43.02 106 TYR A O 1
ATOM 801 N N . GLY A 1 107 ? 38.029 40.366 65.219 1.00 40.96 107 GLY A N 1
ATOM 802 C CA . GLY A 1 107 ? 36.831 40.198 66.021 1.00 39.87 107 GLY A CA 1
ATOM 803 C C . GLY A 1 107 ? 35.679 39.736 65.158 1.00 39.52 107 GLY A C 1
ATOM 804 O O . GLY A 1 107 ? 35.754 38.677 64.547 1.00 40.58 107 GLY A O 1
ATOM 805 N N . THR A 1 108 ? 34.625 40.541 65.082 1.00 38.61 108 THR A N 1
ATOM 806 C CA . THR A 1 108 ? 33.458 40.194 64.282 1.00 39.07 108 THR A CA 1
ATOM 807 C C . THR A 1 108 ? 33.380 40.958 62.957 1.00 40.11 108 THR A C 1
ATOM 808 O O . THR A 1 108 ? 32.375 40.880 62.250 1.00 38.71 108 THR A O 1
ATOM 812 N N . ALA A 1 109 ? 34.446 41.681 62.621 1.00 39.60 109 ALA A N 1
ATOM 813 C CA . ALA A 1 109 ? 34.493 42.465 61.390 1.00 39.91 109 ALA A CA 1
ATOM 814 C C . ALA A 1 109 ? 34.747 41.619 60.143 1.00 40.39 109 ALA A C 1
ATOM 815 O O . ALA A 1 109 ? 35.318 40.533 60.218 1.00 41.00 109 ALA A O 1
ATOM 817 N N . GLU A 1 110 ? 34.324 42.144 58.998 1.00 40.36 110 GLU A N 1
ATOM 818 C CA . GLU A 1 110 ? 34.492 41.477 57.713 1.00 41.86 110 GLU A CA 1
ATOM 819 C C . GLU A 1 110 ? 35.968 41.169 57.506 1.00 40.04 110 GLU A C 1
ATOM 820 O O . GLU A 1 110 ? 36.824 41.967 57.877 1.00 40.68 110 GLU A O 1
ATOM 826 N N . LEU A 1 111 ? 36.269 40.015 56.922 1.00 38.25 111 LEU A N 1
ATOM 827 C CA . LEU A 1 111 ? 37.658 39.637 56.682 1.00 38.07 111 LEU A CA 1
ATOM 828 C C . LEU A 1 111 ? 38.109 40.071 55.288 1.00 39.08 111 LEU A C 1
ATOM 829 O O . LEU A 1 111 ? 37.290 40.202 54.376 1.00 39.14 111 LEU A O 1
ATOM 834 N N . PRO A 1 112 ? 39.420 40.304 55.106 1.00 40.29 112 PRO A N 1
ATOM 835 C CA . PRO A 1 112 ? 39.943 40.718 53.799 1.00 40.84 112 PRO A CA 1
ATOM 836 C C . PRO A 1 112 ? 39.426 39.828 52.660 1.00 41.12 112 PRO A C 1
ATOM 837 O O . PRO A 1 112 ? 38.988 40.328 51.625 1.00 42.30 112 PRO A O 1
ATOM 841 N N . HIS A 1 113 ? 39.483 38.512 52.854 1.00 40.33 113 HIS A N 1
ATOM 842 C CA . HIS A 1 113 ? 38.999 37.562 51.851 1.00 39.20 113 HIS A CA 1
ATOM 843 C C . HIS A 1 113 ? 37.712 36.927 52.355 1.00 38.74 113 HIS A C 1
ATOM 844 O O . HIS A 1 113 ? 37.537 35.708 52.311 1.00 38.92 113 HIS A O 1
ATOM 851 N N . GLU A 1 114 ? 36.817 37.782 52.834 1.00 38.40 114 GLU A N 1
ATOM 852 C CA . GLU A 1 114 ? 35.526 37.376 53.369 1.00 38.34 114 GLU A CA 1
ATOM 853 C C . GLU A 1 114 ? 34.815 36.349 52.486 1.00 39.00 114 GLU A C 1
ATOM 854 O O . GLU A 1 114 ? 34.429 35.275 52.952 1.00 38.63 114 GLU A O 1
ATOM 860 N N . ALA A 1 115 ? 34.648 36.678 51.208 1.00 39.28 115 ALA A N 1
ATOM 861 C CA . ALA A 1 115 ? 33.964 35.792 50.277 1.00 37.60 115 ALA A CA 1
ATOM 862 C C . ALA A 1 115 ? 34.569 34.395 50.223 1.00 37.86 115 ALA A C 1
ATOM 863 O O . ALA A 1 115 ? 33.854 33.391 50.268 1.00 35.41 115 ALA A O 1
ATOM 865 N N . GLU A 1 116 ? 35.890 34.327 50.118 1.00 38.74 116 GLU A N 1
ATOM 866 C CA . GLU A 1 116 ? 36.563 33.041 50.045 1.00 38.67 116 GLU A CA 1
ATOM 867 C C . GLU A 1 116 ? 36.386 32.263 51.349 1.00 37.06 116 GLU A C 1
ATOM 868 O O . GLU A 1 116 ? 36.277 31.036 51.336 1.00 35.75 116 GLU A O 1
ATOM 874 N N . ARG A 1 117 ? 36.342 32.971 52.475 1.00 35.22 117 ARG A N 1
ATOM 875 C CA . ARG A 1 117 ? 36.176 32.289 53.756 1.00 35.87 117 ARG A CA 1
ATOM 876 C C . ARG A 1 117 ? 34.767 31.708 53.842 1.00 35.47 117 ARG A C 1
ATOM 877 O O . ARG A 1 117 ? 34.579 30.584 54.309 1.00 35.47 117 ARG A O 1
ATOM 885 N N . GLN A 1 118 ? 33.788 32.474 53.369 1.00 36.54 118 GLN A N 1
ATOM 886 C CA . GLN A 1 118 ? 32.391 32.051 53.365 1.00 38.42 118 GLN A CA 1
ATOM 887 C C . GLN A 1 118 ? 32.216 30.715 52.650 1.00 38.78 118 GLN A C 1
ATOM 888 O O . GLN A 1 118 ? 31.568 29.802 53.168 1.00 38.84 118 GLN A O 1
ATOM 894 N N . GLU A 1 119 ? 32.793 30.611 51.455 1.00 38.88 119 GLU A N 1
ATOM 895 C CA . GLU A 1 119 ? 32.700 29.391 50.653 1.00 39.94 119 GLU A CA 1
ATOM 896 C C . GLU A 1 119 ? 33.378 28.237 51.377 1.00 38.93 119 GLU A C 1
ATOM 897 O O . GLU A 1 119 ? 32.884 27.116 51.382 1.00 40.04 119 GLU A O 1
ATOM 903 N N . HIS A 1 120 ? 34.524 28.529 51.976 1.00 38.87 120 HIS A N 1
ATOM 904 C CA . HIS A 1 120 ? 35.282 27.555 52.734 1.00 37.41 120 HIS A CA 1
ATOM 905 C C . HIS A 1 120 ? 34.340 26.831 53.701 1.00 37.83 120 HIS A C 1
ATOM 906 O O . HIS A 1 120 ? 34.236 25.600 53.686 1.00 38.08 120 HIS A O 1
ATOM 913 N N . TYR A 1 121 ? 33.638 27.602 54.530 1.00 37.68 121 TYR A N 1
ATOM 914 C CA . TYR A 1 121 ? 32.717 27.022 55.508 1.00 37.23 121 TYR A CA 1
ATOM 915 C C . TYR A 1 121 ? 31.460 26.442 54.899 1.00 37.82 121 TYR A C 1
ATOM 916 O O . TYR A 1 121 ? 30.941 25.444 55.393 1.00 39.75 121 TYR A O 1
ATOM 925 N N . ALA A 1 122 ? 30.965 27.060 53.835 1.00 38.13 122 ALA A N 1
ATOM 926 C CA . ALA A 1 122 ? 29.763 26.565 53.182 1.00 40.31 122 ALA A CA 1
ATOM 927 C C . ALA A 1 122 ? 29.989 25.129 52.704 1.00 41.51 122 ALA A C 1
ATOM 928 O O . ALA A 1 122 ? 29.070 24.308 52.693 1.00 43.79 122 ALA A O 1
ATOM 930 N N . ARG A 1 123 ? 31.224 24.821 52.328 1.00 42.43 123 ARG A N 1
ATOM 931 C CA . ARG A 1 123 ? 31.550 23.487 51.855 1.00 42.53 123 ARG A CA 1
ATOM 932 C C . ARG A 1 123 ? 31.572 22.497 53.012 1.00 43.54 123 ARG A C 1
ATOM 933 O O . ARG A 1 123 ? 31.010 21.404 52.908 1.00 43.76 123 ARG A O 1
ATOM 941 N N . LYS A 1 124 ? 32.216 22.876 54.115 1.00 43.30 124 LYS A N 1
ATOM 942 C CA . LYS A 1 124 ? 32.289 22.000 55.284 1.00 43.27 124 LYS A CA 1
ATOM 943 C C . LYS A 1 124 ? 30.874 21.754 55.817 1.00 42.25 124 LYS A C 1
ATOM 944 O O . LYS A 1 124 ? 30.500 20.618 56.126 1.00 44.10 124 LYS A O 1
ATOM 950 N N . VAL A 1 125 ? 30.089 22.822 55.904 1.00 39.89 125 VAL A N 1
ATOM 951 C CA . VAL A 1 125 ? 28.715 22.733 56.373 1.00 40.28 125 VAL A CA 1
ATOM 952 C C . VAL A 1 125 ? 27.932 21.740 55.511 1.00 40.59 125 VAL A C 1
ATOM 953 O O . VAL A 1 125 ? 27.205 20.888 56.028 1.00 40.52 125 VAL A O 1
ATOM 957 N N . ALA A 1 126 ? 28.098 21.856 54.195 1.00 40.75 126 ALA A N 1
ATOM 958 C CA . ALA A 1 126 ? 27.423 20.987 53.244 1.00 39.24 126 ALA A CA 1
ATOM 959 C C . ALA A 1 126 ? 27.708 19.524 53.548 1.00 39.22 126 ALA A C 1
ATOM 960 O O . ALA A 1 126 ? 26.812 18.685 53.500 1.00 40.90 126 ALA A O 1
ATOM 962 N N . ALA A 1 127 ? 28.958 19.216 53.865 1.00 37.38 127 ALA A N 1
ATOM 963 C CA . ALA A 1 127 ? 29.327 17.843 54.170 1.00 38.06 127 ALA A CA 1
ATOM 964 C C . ALA A 1 127 ? 28.599 17.329 55.415 1.00 39.58 127 ALA A C 1
ATOM 965 O O . ALA A 1 127 ? 28.283 16.138 55.509 1.00 38.64 127 ALA A O 1
ATOM 967 N N . VAL A 1 128 ? 28.349 18.214 56.380 1.00 39.37 128 VAL A N 1
ATOM 968 C CA . VAL A 1 128 ? 27.640 17.797 57.585 1.00 39.27 128 VAL A CA 1
ATOM 969 C C . VAL A 1 128 ? 26.151 17.669 57.258 1.00 39.14 128 VAL A C 1
ATOM 970 O O . VAL A 1 128 ? 25.508 16.700 57.665 1.00 35.09 128 VAL A O 1
ATOM 974 N N . ARG A 1 129 ? 25.620 18.643 56.516 1.00 40.61 129 ARG A N 1
ATOM 975 C CA . ARG A 1 129 ? 24.220 18.632 56.084 1.00 45.33 129 ARG A CA 1
ATOM 976 C C . ARG A 1 129 ? 23.911 17.306 55.401 1.00 47.07 129 ARG A C 1
ATOM 977 O O . ARG A 1 129 ? 22.970 16.594 55.763 1.00 48.38 129 ARG A O 1
ATOM 985 N N . ASP A 1 130 ? 24.711 17.005 54.383 1.00 47.21 130 ASP A N 1
ATOM 986 C CA . ASP A 1 130 ? 24.554 15.785 53.614 1.00 48.47 130 ASP A CA 1
ATOM 987 C C . ASP A 1 130 ? 24.409 14.588 54.535 1.00 47.80 130 ASP A C 1
ATOM 988 O O . ASP A 1 130 ? 23.580 13.708 54.303 1.00 48.73 130 ASP A O 1
ATOM 993 N N . GLY A 1 131 ? 25.234 14.557 55.574 1.00 46.89 131 GLY A N 1
ATOM 994 C CA . GLY A 1 131 ? 25.182 13.467 56.527 1.00 46.08 131 GLY A CA 1
ATOM 995 C C . GLY A 1 131 ? 23.876 13.458 57.297 1.00 45.18 131 GLY A C 1
ATOM 996 O O . GLY A 1 131 ? 23.394 12.402 57.701 1.00 45.26 131 GLY A O 1
ATOM 997 N N . GLN A 1 132 ? 23.299 14.637 57.507 1.00 45.37 132 GLN A N 1
ATOM 998 C CA . GLN A 1 132 ? 22.038 14.736 58.228 1.00 47.19 132 GLN A CA 1
ATOM 999 C C . GLN A 1 132 ? 20.917 14.228 57.326 1.00 48.82 132 GLN A C 1
ATOM 1000 O O . GLN A 1 132 ? 20.124 13.370 57.723 1.00 48.98 132 GLN A O 1
ATOM 1006 N N . GLU A 1 133 ? 20.872 14.764 56.109 1.00 49.15 133 GLU A N 1
ATOM 1007 C CA . GLU A 1 133 ? 19.874 14.391 55.115 1.00 50.89 133 GLU A CA 1
ATOM 1008 C C . GLU A 1 133 ? 19.854 12.877 54.900 1.00 50.82 133 GLU A C 1
ATOM 1009 O O . GLU A 1 133 ? 18.800 12.284 54.681 1.00 52.67 133 GLU A O 1
ATOM 1015 N N . ARG A 1 134 ? 21.027 12.258 54.959 1.00 50.18 134 ARG A N 1
ATOM 1016 C CA . ARG A 1 134 ? 21.137 10.816 54.775 1.00 50.35 134 ARG A CA 1
ATOM 1017 C C . ARG A 1 134 ? 20.867 10.083 56.081 1.00 50.12 134 ARG A C 1
ATOM 1018 O O . ARG A 1 134 ? 20.923 8.853 56.138 1.00 49.84 134 ARG A O 1
ATOM 1026 N N . GLY A 1 135 ? 20.594 10.847 57.134 1.00 49.21 135 GLY A N 1
ATOM 1027 C CA . GLY A 1 135 ? 20.310 10.251 58.427 1.00 47.70 135 GLY A CA 1
ATOM 1028 C C . GLY A 1 135 ? 21.457 9.522 59.101 1.00 47.24 135 GLY A C 1
ATOM 1029 O O . GLY A 1 135 ? 21.223 8.654 59.940 1.00 48.24 135 GLY A O 1
ATOM 1030 N N . VAL A 1 136 ? 22.694 9.855 58.745 1.00 46.49 136 VAL A N 1
ATOM 1031 C CA . VAL A 1 136 ? 23.843 9.210 59.368 1.00 46.19 136 VAL A CA 1
ATOM 1032 C C . VAL A 1 136 ? 24.253 9.990 60.613 1.00 45.43 136 VAL A C 1
ATOM 1033 O O . VAL A 1 136 ? 24.912 9.454 61.501 1.00 46.42 136 VAL A O 1
ATOM 1037 N N . ILE A 1 137 ? 23.851 11.257 60.669 1.00 44.72 137 ILE A N 1
ATOM 1038 C CA . ILE A 1 137 ? 24.156 12.135 61.800 1.00 45.55 137 ILE A CA 1
ATOM 1039 C C . ILE A 1 137 ? 22.894 12.880 62.229 1.00 45.10 137 ILE A C 1
ATOM 1040 O O . ILE A 1 137 ? 22.123 13.343 61.385 1.00 44.97 137 ILE A O 1
ATOM 1045 N N . THR A 1 138 ? 22.693 13.005 63.538 1.00 43.69 138 THR A N 1
ATOM 1046 C CA . THR A 1 138 ? 21.523 13.696 64.073 1.00 44.12 138 THR A CA 1
ATOM 1047 C C . THR A 1 138 ? 21.271 15.028 63.393 1.00 43.81 138 THR A C 1
ATOM 1048 O O . THR A 1 138 ? 22.186 15.637 62.839 1.00 43.98 138 THR A O 1
ATOM 1052 N N . ASP A 1 139 ? 20.019 15.469 63.438 1.00 43.77 139 ASP A N 1
ATOM 1053 C CA . ASP A 1 139 ? 19.640 16.751 62.866 1.00 45.54 139 ASP A CA 1
ATOM 1054 C C . ASP A 1 139 ? 18.921 17.564 63.947 1.00 44.66 139 ASP A C 1
ATOM 1055 O O . ASP A 1 139 ? 18.210 18.531 63.661 1.00 44.74 139 ASP A O 1
ATOM 1060 N N . ALA A 1 140 ? 19.118 17.148 65.195 1.00 43.83 140 ALA A N 1
ATOM 1061 C CA . ALA A 1 140 ? 18.532 17.827 66.347 1.00 43.14 140 ALA A CA 1
ATOM 1062 C C . ALA A 1 140 ? 19.256 19.167 66.509 1.00 43.06 140 ALA A C 1
ATOM 1063 O O . ALA A 1 140 ? 18.706 20.129 67.048 1.00 44.20 140 ALA A O 1
ATOM 1065 N N . ILE A 1 141 ? 20.492 19.204 66.013 1.00 42.49 141 ILE A N 1
ATOM 1066 C CA . ILE A 1 141 ? 21.361 20.380 66.057 1.00 40.37 141 ILE A CA 1
ATOM 1067 C C . ILE A 1 141 ? 21.666 20.798 64.611 1.00 39.01 141 ILE A C 1
ATOM 1068 O O . ILE A 1 141 ? 21.973 19.950 63.777 1.00 40.71 141 ILE A O 1
ATOM 1073 N N . PRO A 1 142 ? 21.580 22.103 64.295 1.00 37.42 142 PRO A N 1
ATOM 1074 C CA . PRO A 1 142 ? 21.857 22.567 62.925 1.00 36.28 142 PRO A CA 1
ATOM 1075 C C . PRO A 1 142 ? 23.274 22.213 62.439 1.00 37.19 142 PRO A C 1
ATOM 1076 O O . PRO A 1 142 ? 24.239 22.259 63.206 1.00 35.85 142 PRO A O 1
ATOM 1080 N N . ALA A 1 143 ? 23.392 21.877 61.155 1.00 36.49 143 ALA A N 1
ATOM 1081 C CA . ALA A 1 143 ? 24.677 21.500 60.566 1.00 35.29 143 ALA A CA 1
ATOM 1082 C C . ALA A 1 143 ? 25.826 22.440 60.938 1.00 34.65 143 ALA A C 1
ATOM 1083 O O . ALA A 1 143 ? 26.868 21.996 61.415 1.00 33.50 143 ALA A O 1
ATOM 1085 N N . PRO A 1 144 ? 25.657 23.751 60.719 1.00 33.94 144 PRO A N 1
ATOM 1086 C CA . PRO A 1 144 ? 26.720 24.704 61.057 1.00 34.91 144 PRO A CA 1
ATOM 1087 C C . PRO A 1 144 ? 27.163 24.583 62.514 1.00 35.19 144 PRO A C 1
ATOM 1088 O O . PRO A 1 144 ? 28.344 24.381 62.803 1.00 35.24 144 PRO A O 1
ATOM 1092 N N . ASP A 1 145 ? 26.198 24.704 63.423 1.00 34.17 145 ASP A N 1
ATOM 1093 C CA . ASP A 1 145 ? 26.467 24.629 64.851 1.00 35.37 145 ASP A CA 1
ATOM 1094 C C . ASP A 1 145 ? 27.115 23.297 65.209 1.00 35.37 145 ASP A C 1
ATOM 1095 O O . ASP A 1 145 ? 28.029 23.236 66.033 1.00 35.82 145 ASP A O 1
ATOM 1100 N N . LEU A 1 146 ? 26.640 22.234 64.574 1.00 35.11 146 LEU A N 1
ATOM 1101 C CA . LEU A 1 146 ? 27.161 20.895 64.817 1.00 36.69 146 LEU A CA 1
ATOM 1102 C C . LEU A 1 146 ? 28.649 20.818 64.455 1.00 35.79 146 LEU A C 1
ATOM 1103 O O . LEU A 1 146 ? 29.457 20.265 65.202 1.00 37.20 146 LEU A O 1
ATOM 1108 N N . LEU A 1 147 ? 29.003 21.384 63.308 1.00 33.47 147 LEU A N 1
ATOM 1109 C CA . LEU A 1 147 ? 30.389 21.401 62.850 1.00 32.78 147 LEU A CA 1
ATOM 1110 C C . LEU A 1 147 ? 31.222 22.232 63.842 1.00 31.28 147 LEU A C 1
ATOM 1111 O O . LEU A 1 147 ? 32.302 21.829 64.265 1.00 30.71 147 LEU A O 1
ATOM 1116 N N . PHE A 1 148 ? 30.692 23.385 64.227 1.00 29.57 148 PHE A N 1
ATOM 1117 C CA . PHE A 1 148 ? 31.370 24.277 65.161 1.00 29.28 148 PHE A CA 1
ATOM 1118 C C . PHE A 1 148 ? 31.737 23.618 66.489 1.00 30.10 148 PHE A C 1
ATOM 1119 O O . PHE A 1 148 ? 32.877 23.713 66.950 1.00 29.21 148 PHE A O 1
ATOM 1127 N N . LEU A 1 149 ? 30.757 22.962 67.103 1.00 30.56 149 LEU A N 1
ATOM 1128 C CA . LEU A 1 149 ? 30.955 22.311 68.389 1.00 33.09 149 LEU A CA 1
ATOM 1129 C C . LEU A 1 149 ? 31.955 21.160 68.338 1.00 32.61 149 LEU A C 1
ATOM 1130 O O . LEU A 1 149 ? 32.727 20.952 69.274 1.00 32.25 149 LEU A O 1
ATOM 1135 N N . LEU A 1 150 ? 31.937 20.414 67.243 1.00 32.10 150 LEU A N 1
ATOM 1136 C CA . LEU A 1 150 ? 32.862 19.304 67.059 1.00 30.45 150 LEU A CA 1
ATOM 1137 C C . LEU A 1 150 ? 34.288 19.873 66.968 1.00 29.20 150 LEU A C 1
ATOM 1138 O O . LEU A 1 150 ? 35.229 19.358 67.576 1.00 28.10 150 LEU A O 1
ATOM 1143 N N . VAL A 1 151 ? 34.435 20.956 66.217 1.00 28.09 151 VAL A N 1
ATOM 1144 C CA . VAL A 1 151 ? 35.729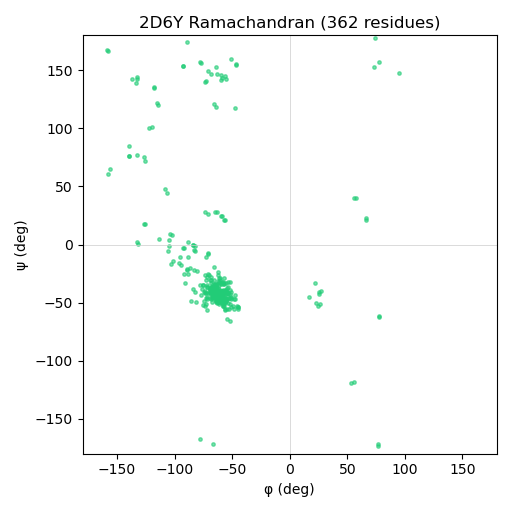 21.602 66.047 1.00 28.79 151 VAL A CA 1
ATOM 1145 C C . VAL A 1 151 ? 36.215 22.169 67.383 1.00 30.09 151 VAL A C 1
ATOM 1146 O O . VAL A 1 151 ? 37.401 22.094 67.714 1.00 28.60 151 VAL A O 1
ATOM 1150 N N . ALA A 1 152 ? 35.286 22.719 68.160 1.00 30.72 152 ALA A N 1
ATOM 1151 C CA . ALA A 1 152 ? 35.620 23.287 69.460 1.00 29.94 152 ALA A CA 1
ATOM 1152 C C . ALA A 1 152 ? 36.305 22.258 70.357 1.00 29.87 152 ALA A C 1
ATOM 1153 O O . ALA A 1 152 ? 37.331 22.548 70.973 1.00 30.61 152 ALA A O 1
ATOM 1163 N N . ALA A 1 154 ? 37.837 19.567 69.460 1.00 30.05 154 ALA A N 1
ATOM 1164 C CA . ALA A 1 154 ? 39.079 19.141 68.845 1.00 30.11 154 ALA A CA 1
ATOM 1165 C C . ALA A 1 154 ? 40.224 20.114 69.060 1.00 29.35 154 ALA A C 1
ATOM 1166 O O . ALA A 1 154 ? 41.353 19.706 69.311 1.00 28.55 154 ALA A O 1
ATOM 1168 N N . ASN A 1 155 ? 39.925 21.407 68.984 1.00 30.18 155 ASN A N 1
ATOM 1169 C CA . ASN A 1 155 ? 40.964 22.424 69.094 1.00 29.51 155 ASN A CA 1
ATOM 1170 C C . ASN A 1 155 ? 41.159 23.177 70.409 1.00 30.53 155 ASN A C 1
ATOM 1171 O O . ASN A 1 155 ? 42.191 23.828 70.585 1.00 30.97 155 ASN A O 1
ATOM 1176 N N . TRP A 1 156 ? 40.197 23.101 71.326 1.00 29.89 156 TRP A N 1
ATOM 1177 C CA . TRP A 1 156 ? 40.304 23.839 72.586 1.00 28.27 156 TRP A CA 1
ATOM 1178 C C . TRP A 1 156 ? 41.633 23.599 73.304 1.00 28.89 156 TRP A C 1
ATOM 1179 O O . TRP A 1 156 ? 42.240 24.538 73.819 1.00 28.12 156 TRP A O 1
ATOM 1190 N N . ALA A 1 157 ? 42.104 22.359 73.306 1.00 28.12 157 ALA A N 1
ATOM 1191 C CA . ALA A 1 157 ? 43.361 22.043 73.971 1.00 29.55 157 ALA A CA 1
ATOM 1192 C C . ALA A 1 157 ? 44.524 22.893 73.471 1.00 28.51 157 ALA A C 1
ATOM 1193 O O . ALA A 1 157 ? 45.422 23.217 74.246 1.00 30.11 157 ALA A O 1
ATOM 1195 N N . VAL A 1 158 ? 44.527 23.268 72.197 1.00 27.12 158 VAL A N 1
ATOM 1196 C CA . VAL A 1 158 ? 45.652 24.067 71.716 1.00 30.03 158 VAL A CA 1
ATOM 1197 C C . VAL A 1 158 ? 45.595 25.511 72.212 1.00 30.19 158 VAL A C 1
ATOM 1198 O O . VAL A 1 158 ? 46.623 26.165 72.332 1.00 30.22 158 VAL A O 1
ATOM 1202 N N . VAL A 1 159 ? 44.399 26.001 72.513 1.00 30.80 159 VAL A N 1
ATOM 1203 C CA . VAL A 1 159 ? 44.231 27.360 73.021 1.00 29.98 159 VAL A CA 1
ATOM 1204 C C . VAL A 1 159 ? 44.683 27.439 74.483 1.00 30.05 159 VAL A C 1
ATOM 1205 O O . VAL A 1 159 ? 45.320 28.409 74.895 1.00 29.88 159 VAL A O 1
ATOM 1209 N N . VAL A 1 160 ? 44.352 26.422 75.272 1.00 28.88 160 VAL A N 1
ATOM 1210 C CA . VAL A 1 160 ? 44.753 26.419 76.678 1.00 28.45 160 VAL A CA 1
ATOM 1211 C C . VAL A 1 160 ? 45.510 25.145 77.068 1.00 27.78 160 VAL A C 1
ATOM 1212 O O . VAL A 1 160 ? 44.980 24.265 77.736 1.00 27.05 160 VAL A O 1
ATOM 1216 N N . PRO A 1 161 ? 46.780 25.048 76.655 1.00 28.15 161 PRO A N 1
ATOM 1217 C CA . PRO A 1 161 ? 47.633 23.892 76.947 1.00 28.70 161 PRO A CA 1
ATOM 1218 C C . PRO A 1 161 ? 47.814 23.687 78.453 1.00 28.38 161 PRO A C 1
ATOM 1219 O O . PRO A 1 161 ? 48.025 22.563 78.915 1.00 27.32 161 PRO A O 1
ATOM 1223 N N . GLN A 1 162 ? 47.743 24.778 79.214 1.00 27.10 162 GLN A N 1
ATOM 1224 C CA . GLN A 1 162 ? 47.924 24.679 80.657 1.00 28.91 162 GLN A CA 1
ATOM 1225 C C . GLN A 1 162 ? 46.724 23.997 81.304 1.00 29.35 162 GLN A C 1
ATOM 1226 O O . GLN A 1 162 ? 46.882 23.204 82.232 1.00 29.58 162 GLN A O 1
ATOM 1240 N N . LYS A 1 164 ? 44.664 21.842 79.814 1.00 31.82 164 LYS A N 1
ATOM 1241 C CA . LYS A 1 164 ? 44.679 20.453 79.372 1.00 32.70 164 LYS A CA 1
ATOM 1242 C C . LYS A 1 164 ? 45.672 19.666 80.225 1.00 32.01 164 LYS A C 1
ATOM 1243 O O . LYS A 1 164 ? 45.337 18.632 80.795 1.00 30.94 164 LYS A O 1
ATOM 1249 N N . ARG A 1 165 ? 46.883 20.194 80.334 1.00 34.05 165 ARG A N 1
ATOM 1250 C CA . ARG A 1 165 ? 47.949 19.567 81.102 1.00 35.39 165 ARG A CA 1
ATOM 1251 C C . ARG A 1 165 ? 47.525 19.263 82.546 1.00 36.37 165 ARG A C 1
ATOM 1252 O O . ARG A 1 165 ? 47.690 18.139 83.035 1.00 33.71 165 ARG A O 1
ATOM 1260 N N . ILE A 1 166 ? 46.978 20.269 83.224 1.00 34.99 166 ILE A N 1
ATOM 1261 C CA . ILE A 1 166 ? 46.544 20.098 84.603 1.00 35.36 166 ILE A CA 1
ATOM 1262 C C . ILE A 1 166 ? 45.337 19.164 84.736 1.00 36.61 166 ILE A C 1
ATOM 1263 O O . ILE A 1 166 ? 45.290 18.321 85.633 1.00 35.67 166 ILE A O 1
ATOM 1268 N N . LEU A 1 167 ? 44.372 19.313 83.836 1.00 36.10 167 LEU A N 1
ATOM 1269 C CA . LEU A 1 167 ? 43.165 18.505 83.877 1.00 36.86 167 LEU A CA 1
ATOM 1270 C C . LEU A 1 167 ? 43.295 17.043 83.489 1.00 36.84 167 LEU A C 1
ATOM 1271 O O . LEU A 1 167 ? 42.920 16.175 84.270 1.00 38.55 167 LEU A O 1
ATOM 1276 N N . VAL A 1 168 ? 43.803 16.757 82.295 1.00 35.30 168 VAL A N 1
ATOM 1277 C CA . VAL A 1 168 ? 43.912 15.368 81.869 1.00 37.26 168 VAL A CA 1
ATOM 1278 C C . VAL A 1 168 ? 45.316 14.784 81.907 1.00 39.39 168 VAL A C 1
ATOM 1279 O O . VAL A 1 168 ? 45.527 13.640 81.508 1.00 42.19 168 VAL A O 1
ATOM 1283 N N . GLY A 1 169 ? 46.277 15.560 82.388 1.00 40.96 169 GLY A N 1
ATOM 1284 C CA . GLY A 1 169 ? 47.642 15.073 82.453 1.00 41.69 169 GLY A CA 1
ATOM 1285 C C . GLY A 1 169 ? 48.464 15.480 81.247 1.00 43.49 169 GLY A C 1
ATOM 1286 O O . GLY A 1 169 ? 47.949 15.607 80.135 1.00 43.55 169 GLY A O 1
ATOM 1287 N N . GLY A 1 170 ? 49.754 15.697 81.470 1.00 45.15 170 GLY A N 1
ATOM 1288 C CA . GLY A 1 170 ? 50.628 16.086 80.381 1.00 47.04 170 GLY A CA 1
ATOM 1289 C C . GLY A 1 170 ? 51.218 14.867 79.704 1.00 48.68 170 GLY A C 1
ATOM 1290 O O . GLY A 1 170 ? 51.015 13.735 80.155 1.00 50.37 170 GLY A O 1
ATOM 1291 N N . GLY A 1 171 ? 51.946 15.087 78.616 1.00 48.61 171 GLY A N 1
ATOM 1292 C CA . GLY A 1 171 ? 52.549 13.973 77.914 1.00 49.15 171 GLY A CA 1
ATOM 1293 C C . GLY A 1 171 ? 51.549 13.147 77.126 1.00 49.77 171 GLY A C 1
ATOM 1294 O O . GLY A 1 171 ? 50.340 13.410 77.157 1.00 48.26 171 GLY A O 1
ATOM 1295 N N . ASP A 1 172 ? 52.070 12.139 76.428 1.00 49.57 172 ASP A N 1
ATOM 1296 C CA . ASP A 1 172 ? 51.271 11.246 75.596 1.00 49.70 172 ASP A CA 1
ATOM 1297 C C . ASP A 1 172 ? 50.062 10.620 76.288 1.00 47.93 172 ASP A C 1
ATOM 1298 O O . ASP A 1 172 ? 49.042 10.362 75.647 1.00 46.97 172 ASP A O 1
ATOM 1303 N N . ALA A 1 173 ? 50.173 10.376 77.589 1.00 46.59 173 ALA A N 1
ATOM 1304 C CA . ALA A 1 173 ? 49.069 9.784 78.334 1.00 45.17 173 ALA A CA 1
ATOM 1305 C C . ALA A 1 173 ? 47.864 10.729 78.346 1.00 43.66 173 ALA A C 1
ATOM 1306 O O . ALA A 1 173 ? 46.729 10.313 78.113 1.00 42.64 173 ALA A O 1
ATOM 1308 N N . GLY A 1 174 ? 48.118 12.003 78.620 1.00 44.17 174 GLY A N 1
ATOM 1309 C CA . GLY A 1 174 ? 47.040 12.979 78.642 1.00 44.54 174 GLY A CA 1
ATOM 1310 C C . GLY A 1 174 ? 46.478 13.198 77.248 1.00 44.31 174 GLY A C 1
ATOM 1311 O O . GLY A 1 174 ? 45.265 13.146 77.038 1.00 43.78 174 GLY A O 1
ATOM 1312 N N . THR A 1 175 ? 47.369 13.427 76.289 1.00 43.33 175 THR A N 1
ATOM 1313 C CA . THR A 1 175 ? 46.973 13.653 74.907 1.00 43.03 175 THR A CA 1
ATOM 1314 C C . THR A 1 175 ? 46.138 12.496 74.345 1.00 43.17 175 THR A C 1
ATOM 1315 O O . THR A 1 175 ? 45.091 12.717 73.731 1.00 43.97 175 THR A O 1
ATOM 1319 N N . ASP A 1 176 ? 46.591 11.263 74.556 1.00 41.42 176 ASP A N 1
ATOM 1320 C CA . ASP A 1 176 ? 45.847 10.109 74.063 1.00 40.31 176 ASP A CA 1
ATOM 1321 C C . ASP A 1 176 ? 44.511 9.905 74.791 1.00 39.01 176 ASP A C 1
ATOM 1322 O O . ASP A 1 176 ? 43.547 9.420 74.200 1.00 39.08 176 ASP A O 1
ATOM 1327 N N . GLY A 1 177 ? 44.450 10.286 76.066 1.00 37.53 177 GLY A N 1
ATOM 1328 C CA . GLY A 1 177 ? 43.217 10.139 76.824 1.00 34.07 177 GLY A CA 1
ATOM 1329 C C . GLY A 1 177 ? 42.154 11.119 76.364 1.00 33.12 177 GLY A C 1
ATOM 1330 O O . GLY A 1 177 ? 40.980 10.769 76.229 1.00 31.04 177 GLY A O 1
ATOM 1331 N N . LEU A 1 178 ? 42.569 12.355 76.115 1.00 33.51 178 LEU A N 1
ATOM 1332 C CA . LEU A 1 178 ? 41.652 13.397 75.653 1.00 34.91 178 LEU A CA 1
ATOM 1333 C C . LEU A 1 178 ? 41.136 13.026 74.257 1.00 34.53 178 LEU A C 1
ATOM 1334 O O . LEU A 1 178 ? 39.983 13.291 73.919 1.00 34.36 178 LEU A O 1
ATOM 1339 N N . ARG A 1 179 ? 42.004 12.418 73.452 1.00 35.52 179 ARG A N 1
ATOM 1340 C CA . ARG A 1 179 ? 41.648 12.004 72.097 1.00 36.38 179 ARG A CA 1
ATOM 1341 C C . ARG A 1 179 ? 40.452 11.062 72.167 1.00 36.04 179 ARG A C 1
ATOM 1342 O O . ARG A 1 179 ? 39.430 11.276 71.517 1.00 36.21 179 ARG A O 1
ATOM 1350 N N . ASP A 1 180 ? 40.585 10.026 72.980 1.00 37.15 180 ASP A N 1
ATOM 1351 C CA . ASP A 1 180 ? 39.527 9.038 73.152 1.00 39.24 180 ASP A CA 1
ATOM 1352 C C . ASP A 1 180 ? 38.223 9.683 73.644 1.00 37.58 180 ASP A C 1
ATOM 1353 O O . ASP A 1 180 ? 37.136 9.342 73.175 1.00 40.70 180 ASP A O 1
ATOM 1358 N N . SER A 1 181 ? 38.336 10.618 74.584 1.00 33.72 181 SER A N 1
ATOM 1359 C CA . SER A 1 181 ? 37.162 11.295 75.136 1.00 31.75 181 SER A CA 1
ATOM 1360 C C . SER A 1 181 ? 36.484 12.154 74.076 1.00 30.71 181 SER A C 1
ATOM 1361 O O . SER A 1 181 ? 35.253 12.216 73.991 1.00 30.13 181 SER A O 1
ATOM 1364 N N . ILE A 1 182 ? 37.301 12.824 73.272 1.00 29.83 182 ILE A N 1
ATOM 1365 C CA . ILE A 1 182 ? 36.791 13.673 72.212 1.00 30.60 182 ILE A CA 1
ATOM 1366 C C . ILE A 1 182 ? 35.938 12.839 71.258 1.00 32.01 182 ILE A C 1
ATOM 1367 O O . ILE A 1 182 ? 34.846 13.250 70.876 1.00 32.20 182 ILE A O 1
ATOM 1372 N N . LYS A 1 183 ? 36.439 11.662 70.884 1.00 33.30 183 LYS A N 1
ATOM 1373 C CA . LYS A 1 183 ? 35.707 10.784 69.976 1.00 34.11 183 LYS A CA 1
ATOM 1374 C C . LYS A 1 183 ? 34.424 10.265 70.603 1.00 32.15 183 LYS A C 1
ATOM 1375 O O . LYS A 1 183 ? 33.382 10.241 69.953 1.00 31.74 183 LYS A O 1
ATOM 1381 N N . LYS A 1 184 ? 34.489 9.866 71.867 1.00 32.61 184 LYS A N 1
ATOM 1382 C CA . LYS A 1 184 ? 33.297 9.371 72.548 1.00 33.33 184 LYS A CA 1
ATOM 1383 C C . LYS A 1 184 ? 32.269 10.496 72.637 1.00 33.99 184 LYS A C 1
ATOM 1384 O O . LYS A 1 184 ? 31.075 10.284 72.420 1.00 34.60 184 LYS A O 1
ATOM 1390 N N . ALA A 1 185 ? 32.735 11.705 72.939 1.00 33.64 185 ALA A N 1
ATOM 1391 C CA . ALA A 1 185 ? 31.829 12.840 73.043 1.00 34.74 185 ALA A CA 1
ATOM 1392 C C . ALA A 1 185 ? 31.202 13.161 71.686 1.00 35.43 185 ALA A C 1
ATOM 1393 O O . ALA A 1 185 ? 30.000 13.424 71.588 1.00 35.52 185 ALA A O 1
ATOM 1395 N N . ALA A 1 186 ? 32.018 13.138 70.638 1.00 36.04 186 ALA A N 1
ATOM 1396 C CA . ALA A 1 186 ? 31.535 13.439 69.296 1.00 38.67 186 ALA A CA 1
ATOM 1397 C C . ALA A 1 186 ? 30.433 12.474 68.870 1.00 40.29 186 ALA A C 1
ATOM 1398 O O . ALA A 1 186 ? 29.444 12.876 68.241 1.00 39.30 186 ALA A O 1
ATOM 1400 N N . ARG A 1 187 ? 30.606 11.203 69.222 1.00 42.47 187 ARG A N 1
ATOM 1401 C CA . ARG A 1 187 ? 29.631 10.179 68.871 1.00 45.13 187 ARG A CA 1
ATOM 1402 C C . ARG A 1 187 ? 28.292 10.445 69.555 1.00 44.71 187 ARG A C 1
ATOM 1403 O O . ARG A 1 187 ? 27.241 10.424 68.911 1.00 44.35 187 ARG A O 1
ATOM 1411 N N . ARG A 1 188 ? 28.334 10.704 70.859 1.00 44.51 188 ARG A N 1
ATOM 1412 C CA . ARG A 1 188 ? 27.116 10.970 71.621 1.00 43.03 188 ARG A CA 1
ATOM 1413 C C . ARG A 1 188 ? 26.365 12.167 71.044 1.00 41.71 188 ARG A C 1
ATOM 1414 O O . ARG A 1 188 ? 25.136 12.201 71.054 1.00 42.19 188 ARG A O 1
ATOM 1422 N N . ILE A 1 189 ? 27.109 13.135 70.523 1.00 40.75 189 ILE A N 1
ATOM 1423 C CA . ILE A 1 189 ? 26.512 14.337 69.952 1.00 43.13 189 ILE A CA 1
ATOM 1424 C C . ILE A 1 189 ? 25.841 14.111 68.604 1.00 45.24 189 ILE A C 1
ATOM 1425 O O . ILE A 1 189 ? 24.764 14.645 68.347 1.00 44.75 189 ILE A O 1
ATOM 1430 N N . VAL A 1 190 ? 26.484 13.325 67.744 1.00 47.68 190 VAL A N 1
ATOM 1431 C CA . VAL A 1 190 ? 25.957 13.076 66.411 1.00 48.43 190 VAL A CA 1
ATOM 1432 C C . VAL A 1 190 ? 25.052 11.858 66.243 1.00 51.03 190 VAL A C 1
ATOM 1433 O O . VAL A 1 190 ? 24.226 11.838 65.336 1.00 50.30 190 VAL A O 1
ATOM 1437 N N . ASP A 1 191 ? 25.198 10.850 67.102 1.00 54.13 191 ASP A N 1
ATOM 1438 C CA . ASP A 1 191 ? 24.367 9.647 67.001 1.00 58.45 191 ASP A CA 1
ATOM 1439 C C . ASP A 1 191 ? 22.878 9.953 66.843 1.00 60.54 191 ASP A C 1
ATOM 1440 O O . ASP A 1 191 ? 22.257 10.539 67.728 1.00 59.91 191 ASP A O 1
ATOM 1445 N N . ARG A 1 192 ? 22.316 9.541 65.710 1.00 63.61 192 ARG A N 1
ATOM 1446 C CA . ARG A 1 192 ? 20.904 9.760 65.418 1.00 66.94 192 ARG A CA 1
ATOM 1447 C C . ARG A 1 192 ? 20.015 8.992 66.401 1.00 67.73 192 ARG A C 1
ATOM 1448 O O . ARG A 1 192 ? 20.568 8.254 67.245 1.00 68.58 192 ARG A O 1
ATOM 1456 N N . ASP B 1 5 ? 38.212 53.498 97.754 1.00 59.72 5 ASP B N 1
ATOM 1457 C CA . ASP B 1 5 ? 38.440 52.048 97.512 1.00 59.23 5 ASP B CA 1
ATOM 1458 C C . ASP B 1 5 ? 39.016 51.850 96.109 1.00 57.70 5 ASP B C 1
ATOM 1459 O O . ASP B 1 5 ? 40.110 51.304 95.953 1.00 56.94 5 ASP B O 1
ATOM 1464 N N . PRO B 1 6 ? 38.289 52.290 95.064 1.00 55.66 6 PRO B N 1
ATOM 1465 C CA . PRO B 1 6 ? 38.825 52.113 93.712 1.00 53.43 6 PRO B CA 1
ATOM 1466 C C . PRO B 1 6 ? 39.986 53.074 93.471 1.00 51.61 6 PRO B C 1
ATOM 1467 O O . PRO B 1 6 ? 40.699 52.956 92.479 1.00 51.95 6 PRO B O 1
ATOM 1471 N N . GLU B 1 7 ? 40.170 54.021 94.387 1.00 49.24 7 GLU B N 1
ATOM 1472 C CA . GLU B 1 7 ? 41.241 54.999 94.258 1.00 47.39 7 GLU B CA 1
ATOM 1473 C C . GLU B 1 7 ? 42.556 54.525 94.883 1.00 43.43 7 GLU B C 1
ATOM 1474 O O . GLU B 1 7 ? 43.604 55.144 94.686 1.00 40.83 7 GLU B O 1
ATOM 1480 N N . ALA B 1 8 ? 42.494 53.429 95.634 1.00 39.25 8 ALA B N 1
ATOM 1481 C CA . ALA B 1 8 ? 43.681 52.865 96.266 1.00 36.35 8 ALA B CA 1
ATOM 1482 C C . ALA B 1 8 ? 44.681 52.519 95.176 1.00 34.71 8 ALA B C 1
ATOM 1483 O O . ALA B 1 8 ? 44.300 52.048 94.103 1.00 33.49 8 ALA B O 1
ATOM 1485 N N . THR B 1 9 ? 45.958 52.753 95.447 1.00 33.10 9 THR B N 1
ATOM 1486 C CA . THR B 1 9 ? 46.999 52.476 94.470 1.00 32.12 9 THR B CA 1
ATOM 1487 C C . THR B 1 9 ? 47.003 51.034 93.979 1.00 32.12 9 THR B C 1
ATOM 1488 O O . THR B 1 9 ? 47.104 50.768 92.777 1.00 32.05 9 THR B O 1
ATOM 1492 N N . LYS B 1 10 ? 46.888 50.098 94.907 1.00 31.34 10 LYS B N 1
ATOM 1493 C CA . LYS B 1 10 ? 46.887 48.696 94.533 1.00 31.75 10 LYS B CA 1
ATOM 1494 C C . LYS B 1 10 ? 45.763 48.404 93.539 1.00 32.49 10 LYS B C 1
ATOM 1495 O O . LYS B 1 10 ? 45.957 47.662 92.575 1.00 30.88 10 LYS B O 1
ATOM 1501 N N . ALA B 1 11 ? 44.593 48.990 93.775 1.00 32.69 11 ALA B N 1
ATOM 1502 C CA . ALA B 1 11 ? 43.448 48.780 92.892 1.00 33.57 11 ALA B CA 1
ATOM 1503 C C . ALA B 1 11 ? 43.687 49.373 91.510 1.00 34.82 11 ALA B C 1
ATOM 1504 O O . ALA B 1 11 ? 43.319 48.766 90.506 1.00 35.98 11 ALA B O 1
ATOM 1506 N N . ARG B 1 12 ? 44.309 50.550 91.449 1.00 34.55 12 ARG B N 1
ATOM 1507 C CA . ARG B 1 12 ? 44.587 51.171 90.159 1.00 34.97 12 ARG B CA 1
ATOM 1508 C C . ARG B 1 12 ? 45.582 50.329 89.358 1.00 35.90 12 ARG B C 1
ATOM 1509 O O . ARG B 1 12 ? 45.399 50.119 88.161 1.00 36.88 12 ARG B O 1
ATOM 1517 N N . ILE B 1 13 ? 46.635 49.849 90.020 1.00 34.97 13 ILE B N 1
ATOM 1518 C CA . ILE B 1 13 ? 47.638 49.014 89.362 1.00 32.98 13 ILE B CA 1
ATOM 1519 C C . ILE B 1 13 ? 46.961 47.756 88.816 1.00 32.20 13 ILE B C 1
ATOM 1520 O O . ILE B 1 13 ? 47.165 47.369 87.665 1.00 31.03 13 ILE B O 1
ATOM 1525 N N . PHE B 1 14 ? 46.159 47.125 89.665 1.00 31.69 14 PHE B N 1
ATOM 1526 C CA . PHE B 1 14 ? 45.434 45.916 89.295 1.00 31.94 14 PHE B CA 1
ATOM 1527 C C . PHE B 1 14 ? 44.670 46.112 87.990 1.00 31.73 14 PHE B C 1
ATOM 1528 O O . PHE B 1 14 ? 44.825 45.328 87.047 1.00 30.57 14 PHE B O 1
ATOM 1536 N N . GLU B 1 15 ? 43.843 47.157 87.947 1.00 30.82 15 GLU B N 1
ATOM 1537 C CA . GLU B 1 15 ? 43.047 47.459 86.761 1.00 31.62 15 GLU B CA 1
ATOM 1538 C C . GLU B 1 15 ? 43.890 47.786 85.537 1.00 30.96 15 GLU B C 1
ATOM 1539 O O . GLU B 1 15 ? 43.591 47.323 84.437 1.00 32.71 15 GLU B O 1
ATOM 1545 N N . ALA B 1 16 ? 44.941 48.578 85.717 1.00 29.52 16 ALA B N 1
ATOM 1546 C CA . ALA B 1 16 ? 45.806 48.928 84.598 1.00 28.98 16 ALA B CA 1
ATOM 1547 C C . ALA B 1 16 ? 46.521 47.671 84.105 1.00 29.96 16 ALA B C 1
ATOM 1548 O O . ALA B 1 16 ? 46.755 47.498 82.907 1.00 29.93 16 ALA B O 1
ATOM 1550 N N . ALA B 1 17 ? 46.872 46.796 85.041 1.00 29.58 17 ALA B N 1
ATOM 1551 C CA . ALA B 1 17 ? 47.555 45.550 84.711 1.00 29.66 17 ALA B CA 1
ATOM 1552 C C . ALA B 1 17 ? 46.656 44.674 83.847 1.00 30.01 17 ALA B C 1
ATOM 1553 O O . ALA B 1 17 ? 47.098 44.098 82.855 1.00 30.75 17 ALA B O 1
ATOM 1555 N N . VAL B 1 18 ? 45.387 44.579 84.230 1.00 30.75 18 VAL B N 1
ATOM 1556 C CA . VAL B 1 18 ? 44.435 43.774 83.485 1.00 32.28 18 VAL B CA 1
ATOM 1557 C C . VAL B 1 18 ? 44.352 44.261 82.041 1.00 34.21 18 VAL B C 1
ATOM 1558 O O . VAL B 1 18 ? 44.522 43.479 81.108 1.00 33.02 18 VAL B O 1
ATOM 1562 N N . ALA B 1 19 ? 44.104 45.555 81.871 1.00 35.38 19 ALA B N 1
ATOM 1563 C CA . ALA B 1 19 ? 43.991 46.152 80.545 1.00 37.80 19 ALA B CA 1
ATOM 1564 C C . ALA B 1 19 ? 45.239 45.918 79.701 1.00 37.69 19 ALA B C 1
ATOM 1565 O O . ALA B 1 19 ? 45.144 45.532 78.539 1.00 38.58 19 ALA B O 1
ATOM 1567 N N . GLU B 1 20 ? 46.405 46.147 80.296 1.00 37.65 20 GLU B N 1
ATOM 1568 C CA . GLU B 1 20 ? 47.672 45.971 79.595 1.00 36.08 20 GLU B CA 1
ATOM 1569 C C . GLU B 1 20 ? 47.928 44.516 79.200 1.00 35.71 20 GLU B C 1
ATOM 1570 O O . GLU B 1 20 ? 48.349 44.245 78.076 1.00 35.11 20 GLU B O 1
ATOM 1576 N N . PHE B 1 21 ? 47.682 43.585 80.120 1.00 33.93 21 PHE B N 1
ATOM 1577 C CA . PHE B 1 21 ? 47.888 42.165 79.833 1.00 32.85 21 PHE B CA 1
ATOM 1578 C C . PHE B 1 21 ? 46.885 41.670 78.795 1.00 32.06 21 PHE B C 1
ATOM 1579 O O . PHE B 1 21 ? 47.219 40.845 77.945 1.00 31.50 21 PHE B O 1
ATOM 1587 N N . ALA B 1 22 ? 45.661 42.183 78.868 1.00 32.62 22 ALA B N 1
ATOM 1588 C CA . ALA B 1 22 ? 44.610 41.798 77.937 1.00 33.14 22 ALA B CA 1
ATOM 1589 C C . ALA B 1 22 ? 44.973 42.168 76.494 1.00 36.05 22 ALA B C 1
ATOM 1590 O O . ALA B 1 22 ? 44.730 41.386 75.576 1.00 36.85 22 ALA B O 1
ATOM 1592 N N . ARG B 1 23 ? 45.576 43.339 76.296 1.00 37.70 23 ARG B N 1
ATOM 1593 C CA . ARG B 1 23 ? 45.956 43.783 74.953 1.00 42.21 23 ARG B CA 1
ATOM 1594 C C . ARG B 1 23 ? 47.263 43.201 74.428 1.00 42.53 23 ARG B C 1
ATOM 1595 O O . ARG B 1 23 ? 47.332 42.734 73.292 1.00 44.53 23 ARG B O 1
ATOM 1603 N N . HIS B 1 24 ? 48.313 43.265 75.240 1.00 41.84 24 HIS B N 1
ATOM 1604 C CA . HIS B 1 24 ? 49.620 42.806 74.793 1.00 41.35 24 HIS B CA 1
ATOM 1605 C C . HIS B 1 24 ? 50.163 41.492 75.299 1.00 41.73 24 HIS B C 1
ATOM 1606 O O . HIS B 1 24 ? 51.254 41.087 74.897 1.00 41.75 24 HIS B O 1
ATOM 1613 N N . GLY B 1 25 ? 49.428 40.812 76.165 1.00 41.38 25 GLY B N 1
ATOM 1614 C CA . GLY B 1 25 ? 49.941 39.553 76.667 1.00 40.36 25 GLY B CA 1
ATOM 1615 C C . GLY B 1 25 ? 51.024 39.761 77.710 1.00 40.37 25 GLY B C 1
ATOM 1616 O O . GLY B 1 25 ? 51.292 40.888 78.120 1.00 39.79 25 GLY B O 1
ATOM 1617 N N . ILE B 1 26 ? 51.660 38.674 78.131 1.00 40.31 26 ILE B N 1
ATOM 1618 C CA . ILE B 1 26 ? 52.687 38.743 79.164 1.00 40.23 26 ILE B CA 1
ATOM 1619 C C . ILE B 1 26 ? 54.011 39.346 78.704 1.00 40.26 26 ILE B C 1
ATOM 1620 O O . ILE B 1 26 ? 54.523 40.280 79.319 1.00 40.00 26 ILE B O 1
ATOM 1625 N N . ALA B 1 27 ? 54.564 38.811 77.621 1.00 42.04 27 ALA B N 1
ATOM 1626 C CA . ALA B 1 27 ? 55.838 39.296 77.096 1.00 42.37 27 ALA B CA 1
ATOM 1627 C C . ALA B 1 27 ? 55.740 40.693 76.500 1.00 41.70 27 ALA B C 1
ATOM 1628 O O . ALA B 1 27 ? 56.653 41.498 76.646 1.00 41.91 27 ALA B O 1
ATOM 1630 N N . GLY B 1 28 ? 54.632 40.978 75.825 1.00 41.74 28 GLY B N 1
ATOM 1631 C CA . GLY B 1 28 ? 54.462 42.283 75.220 1.00 40.64 28 GLY B CA 1
ATOM 1632 C C . GLY B 1 28 ? 53.967 43.351 76.176 1.00 41.41 28 GLY B C 1
ATOM 1633 O O . GLY B 1 28 ? 53.872 44.516 75.804 1.00 41.62 28 GLY B O 1
ATOM 1634 N N . ALA B 1 29 ? 53.644 42.970 77.405 1.00 40.71 29 ALA B N 1
ATOM 1635 C CA . ALA B 1 29 ? 53.148 43.940 78.367 1.00 40.23 29 ALA B CA 1
ATOM 1636 C C . ALA B 1 29 ? 54.283 44.837 78.845 1.00 40.71 29 ALA B C 1
ATOM 1637 O O . ALA B 1 29 ? 55.402 44.379 79.070 1.00 39.40 29 ALA B O 1
ATOM 1639 N N . ARG B 1 30 ? 53.983 46.118 79.005 1.00 42.20 30 ARG B N 1
ATOM 1640 C CA . ARG B 1 30 ? 54.985 47.088 79.446 1.00 44.26 30 ARG B CA 1
ATOM 1641 C C . ARG B 1 30 ? 54.658 47.661 80.830 1.00 42.25 30 ARG B C 1
ATOM 1642 O O . ARG B 1 30 ? 53.609 48.286 81.018 1.00 41.58 30 ARG B O 1
ATOM 1650 N N . ILE B 1 31 ? 55.562 47.454 81.790 1.00 41.92 31 ILE B N 1
ATOM 1651 C CA . ILE B 1 31 ? 55.365 47.946 83.153 1.00 42.68 31 ILE B CA 1
ATOM 1652 C C . ILE B 1 31 ? 55.213 49.462 83.190 1.00 42.73 31 ILE B C 1
ATOM 1653 O O . ILE B 1 31 ? 54.472 50.005 84.018 1.00 42.80 31 ILE B O 1
ATOM 1658 N N . ASP B 1 32 ? 55.916 50.142 82.293 1.00 42.49 32 ASP B N 1
ATOM 1659 C CA . ASP B 1 32 ? 55.839 51.594 82.218 1.00 43.35 32 ASP B CA 1
ATOM 1660 C C . ASP B 1 32 ? 54.416 52.002 81.896 1.00 42.27 32 ASP B C 1
ATOM 1661 O O . ASP B 1 32 ? 53.843 52.872 82.553 1.00 42.84 32 ASP B O 1
ATOM 1666 N N . ARG B 1 33 ? 53.846 51.365 80.877 1.00 41.81 33 ARG B N 1
ATOM 1667 C CA . ARG B 1 33 ? 52.484 51.678 80.462 1.00 40.87 33 ARG B CA 1
ATOM 1668 C C . ARG B 1 33 ? 51.513 51.447 81.612 1.00 39.14 33 ARG B C 1
ATOM 1669 O O . ARG B 1 33 ? 50.625 52.260 81.861 1.00 37.93 33 ARG B O 1
ATOM 1677 N N . ILE B 1 34 ? 51.682 50.328 82.309 1.00 37.10 34 ILE B N 1
ATOM 1678 C CA . ILE B 1 34 ? 50.825 50.001 83.444 1.00 34.18 34 ILE B CA 1
ATOM 1679 C C . ILE B 1 34 ? 50.940 51.098 84.500 1.00 32.45 34 ILE B C 1
ATOM 1680 O O . ILE B 1 34 ? 49.940 51.555 85.052 1.00 29.92 34 ILE B O 1
ATOM 1685 N N . ALA B 1 35 ? 52.169 51.528 84.761 1.00 32.50 35 ALA B N 1
ATOM 1686 C CA . ALA B 1 35 ? 52.423 52.582 85.739 1.00 34.48 35 ALA B CA 1
ATOM 1687 C C . ALA B 1 35 ? 51.764 53.895 85.317 1.00 34.70 35 ALA B C 1
ATOM 1688 O O . ALA B 1 35 ? 51.067 54.537 86.103 1.00 35.43 35 ALA B O 1
ATOM 1690 N N . ALA B 1 36 ? 51.997 54.293 84.072 1.00 34.96 36 ALA B N 1
ATOM 1691 C CA . ALA B 1 36 ? 51.417 55.520 83.544 1.00 36.40 36 ALA B CA 1
ATOM 1692 C C . ALA B 1 36 ? 49.889 55.486 83.643 1.00 37.52 36 ALA B C 1
ATOM 1693 O O . ALA B 1 36 ? 49.274 56.397 84.189 1.00 36.27 36 ALA B O 1
ATOM 1695 N N . GLU B 1 37 ? 49.291 54.421 83.117 1.00 41.25 37 GLU B N 1
ATOM 1696 C CA . GLU B 1 37 ? 47.841 54.255 83.124 1.00 44.76 37 GLU B CA 1
ATOM 1697 C C . GLU B 1 37 ? 47.255 54.220 84.527 1.00 46.01 37 GLU B C 1
ATOM 1698 O O . GLU B 1 37 ? 46.115 54.631 84.736 1.00 46.22 37 GLU B O 1
ATOM 1704 N N . ALA B 1 38 ? 48.028 53.723 85.487 1.00 47.17 38 ALA B N 1
ATOM 1705 C CA . ALA B 1 38 ? 47.561 53.637 86.870 1.00 49.24 38 ALA B CA 1
ATOM 1706 C C . ALA B 1 38 ? 47.931 54.876 87.678 1.00 50.35 38 ALA B C 1
ATOM 1707 O O . ALA B 1 38 ? 47.559 54.997 88.845 1.00 49.67 38 ALA B O 1
ATOM 1709 N N . ARG B 1 39 ? 48.659 55.794 87.054 1.00 52.15 39 ARG B N 1
ATOM 1710 C CA . ARG B 1 39 ? 49.081 57.010 87.736 1.00 54.38 39 ARG B CA 1
ATOM 1711 C C . ARG B 1 39 ? 49.846 56.619 88.984 1.00 53.91 39 ARG B C 1
ATOM 1712 O O . ARG B 1 39 ? 49.695 57.221 90.044 1.00 53.58 39 ARG B O 1
ATOM 1720 N N . ALA B 1 40 ? 50.664 55.586 88.845 1.00 53.32 40 ALA B N 1
ATOM 1721 C CA . ALA B 1 40 ? 51.467 55.109 89.951 1.00 52.86 40 ALA B CA 1
ATOM 1722 C C . ALA B 1 40 ? 52.889 54.900 89.464 1.00 52.12 40 ALA B C 1
ATOM 1723 O O . ALA B 1 40 ? 53.118 54.501 88.330 1.00 53.90 40 ALA B O 1
ATOM 1725 N N . ASN B 1 41 ? 53.849 55.191 90.324 1.00 52.60 41 ASN B N 1
ATOM 1726 C CA . ASN B 1 41 ? 55.243 55.019 89.960 1.00 52.90 41 ASN B CA 1
ATOM 1727 C C . ASN B 1 41 ? 55.549 53.543 89.716 1.00 51.47 41 ASN B C 1
ATOM 1728 O O . ASN B 1 41 ? 54.900 52.658 90.274 1.00 51.99 41 ASN B O 1
ATOM 1733 N N . LYS B 1 42 ? 56.539 53.284 88.873 1.00 49.70 42 LYS B N 1
ATOM 1734 C CA . LYS B 1 42 ? 56.926 51.919 88.549 1.00 48.82 42 LYS B CA 1
ATOM 1735 C C . LYS B 1 42 ? 57.330 51.099 89.774 1.00 47.88 42 LYS B C 1
ATOM 1736 O O . LYS B 1 42 ? 57.001 49.917 89.873 1.00 47.93 42 LYS B O 1
ATOM 1742 N N . GLN B 1 43 ? 58.048 51.721 90.703 1.00 45.60 43 GLN B N 1
ATOM 1743 C CA . GLN B 1 43 ? 58.484 51.023 91.901 1.00 44.04 43 GLN B CA 1
ATOM 1744 C C . GLN B 1 43 ? 57.303 50.538 92.747 1.00 41.33 43 GLN B C 1
ATOM 1745 O O . GLN B 1 43 ? 57.396 49.511 93.416 1.00 40.19 43 GLN B O 1
ATOM 1751 N N . LEU B 1 44 ? 56.194 51.274 92.719 1.00 39.13 44 LEU B N 1
ATOM 1752 C CA . LEU B 1 44 ? 55.014 50.883 93.488 1.00 37.10 44 LEU B CA 1
ATOM 1753 C C . LEU B 1 44 ? 54.437 49.560 92.984 1.00 35.48 44 LEU B C 1
ATOM 1754 O O . LEU B 1 44 ? 53.916 48.767 93.769 1.00 36.16 44 LEU B O 1
ATOM 1759 N N . ILE B 1 45 ? 54.525 49.329 91.679 1.00 32.05 45 ILE B N 1
ATOM 1760 C CA . ILE B 1 45 ? 54.022 48.094 91.106 1.00 31.37 45 ILE B CA 1
ATOM 1761 C C . ILE B 1 45 ? 54.810 46.929 91.698 1.00 31.73 45 ILE B C 1
ATOM 1762 O O . ILE B 1 45 ? 54.231 45.925 92.111 1.00 30.94 45 ILE B O 1
ATOM 1767 N N . TYR B 1 46 ? 56.131 47.068 91.738 1.00 30.68 46 TYR B N 1
ATOM 1768 C CA . TYR B 1 46 ? 56.976 46.022 92.292 1.00 33.27 46 TYR B CA 1
ATOM 1769 C C . TYR B 1 46 ? 56.795 45.867 93.799 1.00 32.92 46 TYR B C 1
ATOM 1770 O O . TYR B 1 46 ? 56.994 44.786 94.346 1.00 33.10 46 TYR B O 1
ATOM 1779 N N . ALA B 1 47 ? 56.412 46.946 94.466 1.00 29.97 47 ALA B N 1
ATOM 1780 C CA . ALA B 1 47 ? 56.201 46.902 95.898 1.00 30.84 47 ALA B CA 1
ATOM 1781 C C . ALA B 1 47 ? 54.963 46.058 96.209 1.00 31.44 47 ALA B C 1
ATOM 1782 O O . ALA B 1 47 ? 54.939 45.296 97.175 1.00 30.32 47 ALA B O 1
ATOM 1784 N N . TYR B 1 48 ? 53.942 46.188 95.369 1.00 31.84 48 TYR B N 1
ATOM 1785 C CA . TYR B 1 48 ? 52.696 45.457 95.551 1.00 31.44 48 TYR B CA 1
ATOM 1786 C C . TYR B 1 48 ? 52.655 44.071 94.907 1.00 32.06 48 TYR B C 1
ATOM 1787 O O . TYR B 1 48 ? 51.902 43.205 95.360 1.00 32.42 48 TYR B O 1
ATOM 1796 N N . TYR B 1 49 ? 53.451 43.850 93.864 1.00 31.36 49 TYR B N 1
ATOM 1797 C CA . TYR B 1 49 ? 53.411 42.558 93.191 1.00 33.19 49 TYR B CA 1
ATOM 1798 C C . TYR B 1 49 ? 54.727 41.852 92.894 1.00 34.28 49 TYR B C 1
ATOM 1799 O O . TYR B 1 49 ? 54.726 40.769 92.311 1.00 33.17 49 TYR B O 1
ATOM 1808 N N . GLY B 1 50 ? 55.844 42.461 93.283 1.00 34.84 50 GLY B N 1
ATOM 1809 C CA . GLY B 1 50 ? 57.139 41.837 93.052 1.00 36.27 50 GLY B CA 1
ATOM 1810 C C . GLY B 1 50 ? 57.723 41.893 91.649 1.00 36.37 50 GLY B C 1
ATOM 1811 O O . GLY B 1 50 ? 58.796 42.455 91.455 1.00 38.49 50 GLY B O 1
ATOM 1812 N N . ASN B 1 51 ? 57.037 41.308 90.672 1.00 36.23 51 ASN B N 1
ATOM 1813 C CA . ASN B 1 51 ? 57.528 41.295 89.295 1.00 35.54 51 ASN B CA 1
ATOM 1814 C C . ASN B 1 51 ? 56.390 41.069 88.310 1.00 34.75 51 ASN B C 1
ATOM 1815 O O . ASN B 1 51 ? 55.294 40.671 88.704 1.00 35.26 51 ASN B O 1
ATOM 1820 N N . LYS B 1 52 ? 56.657 41.316 87.030 1.00 34.10 52 LYS B N 1
ATOM 1821 C CA . LYS B 1 52 ? 55.649 41.173 85.990 1.00 33.67 52 LYS B CA 1
ATOM 1822 C C . LYS B 1 52 ? 54.921 39.822 86.019 1.00 31.96 52 LYS B C 1
ATOM 1823 O O . LYS B 1 52 ? 53.696 39.774 85.930 1.00 30.32 52 LYS B O 1
ATOM 1829 N N . GLY B 1 53 ? 55.681 38.738 86.136 1.00 30.36 53 GLY B N 1
ATOM 1830 C CA . GLY B 1 53 ? 55.097 37.412 86.166 1.00 28.66 53 GLY B CA 1
ATOM 1831 C C . GLY B 1 53 ? 54.173 37.227 87.354 1.00 29.57 53 GLY B C 1
ATOM 1832 O O . GLY B 1 53 ? 53.079 36.665 87.224 1.00 27.25 53 GLY B O 1
ATOM 1833 N N . GLU B 1 54 ? 54.607 37.694 88.522 1.00 27.65 54 GLU B N 1
ATOM 1834 C CA . GLU B 1 54 ? 53.781 37.573 89.723 1.00 27.33 54 GLU B CA 1
ATOM 1835 C C . GLU B 1 54 ? 52.526 38.425 89.575 1.00 25.83 54 GLU B C 1
ATOM 1836 O O . GLU B 1 54 ? 51.443 38.028 90.000 1.00 23.57 54 GLU B O 1
ATOM 1842 N N . LEU B 1 55 ? 52.682 39.593 88.959 1.00 26.48 55 LEU B N 1
ATOM 1843 C CA . LEU B 1 55 ? 51.570 40.508 88.729 1.00 25.92 55 LEU B CA 1
ATOM 1844 C C . LEU B 1 55 ? 50.516 39.854 87.834 1.00 25.53 55 LEU B C 1
ATOM 1845 O O . LEU B 1 55 ? 49.324 39.902 88.133 1.00 27.55 55 LEU B O 1
ATOM 1850 N N . PHE B 1 56 ? 50.952 39.250 86.736 1.00 24.90 56 PHE B N 1
ATOM 1851 C CA . PHE B 1 56 ? 50.018 38.582 85.839 1.00 26.27 56 PHE B CA 1
ATOM 1852 C C . PHE B 1 56 ? 49.336 37.428 86.581 1.00 25.73 56 PHE B C 1
ATOM 1853 O O . PHE B 1 56 ? 48.117 37.306 86.564 1.00 26.15 56 PHE B O 1
ATOM 1861 N N . ALA B 1 57 ? 50.133 36.588 87.234 1.00 26.16 57 ALA B N 1
ATOM 1862 C CA . ALA B 1 57 ? 49.603 35.448 87.979 1.00 28.51 57 ALA B CA 1
ATOM 1863 C C . ALA B 1 57 ? 48.538 35.883 88.981 1.00 27.88 57 ALA B C 1
ATOM 1864 O O . ALA B 1 57 ? 47.503 35.226 89.130 1.00 26.91 57 ALA B O 1
ATOM 1866 N N . SER B 1 58 ? 48.793 36.995 89.662 1.00 27.87 58 SER B N 1
ATOM 1867 C CA . SER B 1 58 ? 47.852 37.494 90.656 1.00 29.29 58 SER B CA 1
ATOM 1868 C C . SER B 1 58 ? 46.575 38.003 90.008 1.00 29.27 58 SER B C 1
ATOM 1869 O O . SER B 1 58 ? 45.471 37.702 90.451 1.00 30.70 58 SER B O 1
ATOM 1872 N N . VAL B 1 59 ? 46.730 38.784 88.955 1.00 30.29 59 VAL B N 1
ATOM 1873 C CA . VAL B 1 59 ? 45.588 39.333 88.264 1.00 30.22 59 VAL B CA 1
ATOM 1874 C C . VAL B 1 59 ? 44.711 38.226 87.689 1.00 31.16 59 VAL B C 1
ATOM 1875 O O . VAL B 1 59 ? 43.491 38.264 87.823 1.00 32.23 59 VAL B O 1
ATOM 1879 N N . LEU B 1 60 ? 45.332 37.229 87.068 1.00 31.48 60 LEU B N 1
ATOM 1880 C CA . LEU B 1 60 ? 44.582 36.126 86.469 1.00 32.50 60 LEU B CA 1
ATOM 1881 C C . LEU B 1 60 ? 43.881 35.293 87.534 1.00 31.83 60 LEU B C 1
ATOM 1882 O O . LEU B 1 60 ? 42.703 34.955 87.412 1.00 31.70 60 LEU B O 1
ATOM 1887 N N . GLU B 1 61 ? 44.615 34.962 88.583 1.00 32.66 61 GLU B N 1
ATOM 1888 C CA . GLU B 1 61 ? 44.050 34.174 89.667 1.00 33.68 61 GLU B CA 1
ATOM 1889 C C . GLU B 1 61 ? 42.785 34.823 90.231 1.00 32.08 61 GLU B C 1
ATOM 1890 O O . GLU B 1 61 ? 41.800 34.141 90.510 1.00 29.00 61 GLU B O 1
ATOM 1896 N N . LYS B 1 62 ? 42.805 36.144 90.383 1.00 32.46 62 LYS B N 1
ATOM 1897 C CA . LYS B 1 62 ? 41.650 36.854 90.925 1.00 31.50 62 LYS B CA 1
ATOM 1898 C C . LYS B 1 62 ? 40.416 36.783 90.023 1.00 30.69 62 LYS B C 1
ATOM 1899 O O . LYS B 1 62 ? 39.306 36.568 90.506 1.00 28.83 62 LYS B O 1
ATOM 1905 N N . LYS B 1 63 ? 40.606 36.963 88.720 1.00 30.75 63 LYS B N 1
ATOM 1906 C CA . LYS B 1 63 ? 39.485 36.906 87.777 1.00 31.60 63 LYS B CA 1
ATOM 1907 C C . LYS B 1 63 ? 38.897 35.493 87.769 1.00 31.37 63 LYS B C 1
ATOM 1908 O O . LYS B 1 63 ? 37.686 35.313 87.616 1.00 29.81 63 LYS B O 1
ATOM 1922 N N . LEU B 1 65 ? 38.963 33.324 90.341 1.00 31.45 65 LEU B N 1
ATOM 1923 C CA . LEU B 1 65 ? 38.256 33.104 91.594 1.00 31.12 65 LEU B CA 1
ATOM 1924 C C . LEU B 1 65 ? 36.864 33.716 91.442 1.00 30.96 65 LEU B C 1
ATOM 1925 O O . LEU B 1 65 ? 35.868 33.116 91.840 1.00 31.03 65 LEU B O 1
ATOM 1930 N N . ASP B 1 66 ? 36.803 34.910 90.851 1.00 30.86 66 ASP B N 1
ATOM 1931 C CA . ASP B 1 66 ? 35.532 35.609 90.640 1.00 31.00 66 ASP B CA 1
ATOM 1932 C C . ASP B 1 66 ? 34.563 34.726 89.854 1.00 30.76 66 ASP B C 1
ATOM 1933 O O . ASP B 1 66 ? 33.401 34.569 90.235 1.00 31.13 66 ASP B O 1
ATOM 1938 N N . LEU B 1 67 ? 35.037 34.157 88.750 1.00 28.73 67 LEU B N 1
ATOM 1939 C CA . LEU B 1 67 ? 34.180 33.292 87.942 1.00 28.33 67 LEU B CA 1
ATOM 1940 C C . LEU B 1 67 ? 33.811 32.026 88.709 1.00 27.92 67 LEU B C 1
ATOM 1941 O O . LEU B 1 67 ? 32.656 31.605 88.693 1.00 26.76 67 LEU B O 1
ATOM 1946 N N . ALA B 1 68 ? 34.795 31.429 89.381 1.00 27.61 68 ALA B N 1
ATOM 1947 C CA . ALA B 1 68 ? 34.567 30.204 90.143 1.00 28.68 68 ALA B CA 1
ATOM 1948 C C . ALA B 1 68 ? 33.497 30.382 91.215 1.00 28.82 68 ALA B C 1
ATOM 1949 O O . ALA B 1 68 ? 32.674 29.498 91.428 1.00 30.90 68 ALA B O 1
ATOM 1951 N N . ILE B 1 69 ? 33.504 31.527 91.883 1.00 29.25 69 ILE B N 1
ATOM 1952 C CA . ILE B 1 69 ? 32.523 31.794 92.921 1.00 30.51 69 ILE B CA 1
ATOM 1953 C C . ILE B 1 69 ? 31.163 32.139 92.325 1.00 29.60 69 ILE B C 1
ATOM 1954 O O . ILE B 1 69 ? 30.122 31.719 92.838 1.00 29.63 69 ILE B O 1
ATOM 1959 N N . SER B 1 70 ? 31.170 32.883 91.225 1.00 28.86 70 SER B N 1
ATOM 1960 C CA . SER B 1 70 ? 29.921 33.281 90.574 1.00 27.31 70 SER B CA 1
ATOM 1961 C C . SER B 1 70 ? 29.250 32.155 89.788 1.00 26.65 70 SER B C 1
ATOM 1962 O O . SER B 1 70 ? 28.028 32.072 89.735 1.00 24.19 70 SER B O 1
ATOM 1965 N N . VAL B 1 71 ? 30.053 31.287 89.182 1.00 25.33 71 VAL B N 1
ATOM 1966 C CA . VAL B 1 71 ? 29.519 30.189 88.383 1.00 25.23 71 VAL B CA 1
ATOM 1967 C C . VAL B 1 71 ? 30.170 28.833 88.705 1.00 26.49 71 VAL B C 1
ATOM 1968 O O . VAL B 1 71 ? 31.016 28.361 87.943 1.00 24.52 71 VAL B O 1
ATOM 1972 N N . PRO B 1 72 ? 29.791 28.191 89.826 1.00 27.28 72 PRO B N 1
ATOM 1973 C CA . PRO B 1 72 ? 30.392 26.890 90.155 1.00 28.35 72 PRO B CA 1
ATOM 1974 C C . PRO B 1 72 ? 29.909 25.778 89.209 1.00 30.27 72 PRO B C 1
ATOM 1975 O O . PRO B 1 72 ? 28.789 25.829 88.696 1.00 30.76 72 PRO B O 1
ATOM 1979 N N . VAL B 1 73 ? 30.758 24.785 88.964 1.00 31.07 73 VAL B N 1
ATOM 1980 C CA . VAL B 1 73 ? 30.362 23.683 88.098 1.00 31.20 73 VAL B CA 1
ATOM 1981 C C . VAL B 1 73 ? 29.235 22.918 88.805 1.00 32.51 73 VAL B C 1
ATOM 1982 O O . VAL B 1 73 ? 29.402 22.421 89.921 1.00 28.86 73 VAL B O 1
ATOM 1986 N N . ASP B 1 74 ? 28.084 22.847 88.145 1.00 32.69 74 ASP B N 1
ATOM 1987 C CA . ASP B 1 74 ? 26.922 22.195 88.714 1.00 32.65 74 ASP B CA 1
ATOM 1988 C C . ASP B 1 74 ? 26.384 21.064 87.845 1.00 33.14 74 ASP B C 1
ATOM 1989 O O . ASP B 1 74 ? 25.669 21.302 86.877 1.00 30.84 74 ASP B O 1
ATOM 1994 N N . PRO B 1 75 ? 26.720 19.811 88.190 1.00 34.06 75 PRO B N 1
ATOM 1995 C CA . PRO B 1 75 ? 26.249 18.661 87.416 1.00 34.98 75 PRO B CA 1
ATOM 1996 C C . PRO B 1 75 ? 24.745 18.433 87.461 1.00 35.23 75 PRO B C 1
ATOM 1997 O O . PRO B 1 75 ? 24.202 17.764 86.597 1.00 36.01 75 PRO B O 1
ATOM 2001 N N . ASP B 1 76 ? 24.069 18.998 88.456 1.00 36.03 76 ASP B N 1
ATOM 2002 C CA . ASP B 1 76 ? 22.619 18.842 88.578 1.00 36.14 76 ASP B CA 1
ATOM 2003 C C . ASP B 1 76 ? 21.835 19.840 87.720 1.00 36.67 76 ASP B C 1
ATOM 2004 O O . ASP B 1 76 ? 20.605 19.827 87.699 1.00 37.10 76 ASP B O 1
ATOM 2009 N N . ASP B 1 77 ? 22.558 20.695 87.006 1.00 37.35 77 ASP B N 1
ATOM 2010 C CA . ASP B 1 77 ? 21.940 21.719 86.176 1.00 37.77 77 ASP B CA 1
ATOM 2011 C C . ASP B 1 77 ? 22.938 22.149 85.102 1.00 38.83 77 ASP B C 1
ATOM 2012 O O . ASP B 1 77 ? 23.334 23.321 85.037 1.00 37.79 77 ASP B O 1
ATOM 2017 N N . ILE B 1 78 ? 23.346 21.194 84.270 1.00 37.80 78 ILE B N 1
ATOM 2018 C CA . ILE B 1 78 ? 24.310 21.454 83.217 1.00 37.96 78 ILE B CA 1
ATOM 2019 C C . ILE B 1 78 ? 23.910 22.620 82.335 1.00 38.12 78 ILE B C 1
ATOM 2020 O O . ILE B 1 78 ? 24.724 23.491 82.038 1.00 38.75 78 ILE B O 1
ATOM 2025 N N . GLU B 1 79 ? 22.650 22.639 81.927 1.00 40.00 79 GLU B N 1
ATOM 2026 C CA . GLU B 1 79 ? 22.144 23.696 81.062 1.00 41.91 79 GLU B CA 1
ATOM 2027 C C . GLU B 1 79 ? 22.161 25.065 81.728 1.00 40.94 79 GLU B C 1
ATOM 2028 O O . GLU B 1 79 ? 22.496 26.067 81.094 1.00 42.42 79 GLU B O 1
ATOM 2034 N N . GLY B 1 80 ? 21.786 25.110 83.003 1.00 39.16 80 GLY B N 1
ATOM 2035 C CA . GLY B 1 80 ? 21.785 26.369 83.725 1.00 34.67 80 GLY B CA 1
ATOM 2036 C C . GLY B 1 80 ? 23.215 26.834 83.936 1.00 34.00 80 GLY B C 1
ATOM 2037 O O . GLY B 1 80 ? 23.516 28.032 83.864 1.00 32.71 80 GLY B O 1
ATOM 2038 N N . TRP B 1 81 ? 24.104 25.880 84.202 1.00 32.47 81 TRP B N 1
ATOM 2039 C CA . TRP B 1 81 ? 25.513 26.190 84.391 1.00 30.61 81 TRP B CA 1
ATOM 2040 C C . TRP B 1 81 ? 26.078 26.792 83.099 1.00 30.27 81 TRP B C 1
ATOM 2041 O O . TRP B 1 81 ? 26.800 27.788 83.141 1.00 27.15 81 TRP B O 1
ATOM 2052 N N . ILE B 1 82 ? 25.736 26.194 81.957 1.00 29.10 82 ILE B N 1
ATOM 2053 C CA . ILE B 1 82 ? 26.202 26.693 80.670 1.00 29.25 82 ILE B CA 1
ATOM 2054 C C . ILE B 1 82 ? 25.707 28.110 80.428 1.00 29.55 82 ILE B C 1
ATOM 2055 O O . ILE B 1 82 ? 26.459 28.964 79.972 1.00 31.61 82 ILE B O 1
ATOM 2060 N N . ASP B 1 83 ? 24.442 28.364 80.737 1.00 29.99 83 ASP B N 1
ATOM 2061 C CA . ASP B 1 83 ? 23.880 29.702 80.560 1.00 31.61 83 ASP B CA 1
ATOM 2062 C C . ASP B 1 83 ? 24.636 30.739 81.366 1.00 30.93 83 ASP B C 1
ATOM 2063 O O . ASP B 1 83 ? 24.950 31.820 80.862 1.00 28.59 83 ASP B O 1
ATOM 2068 N N . ARG B 1 84 ? 24.919 30.404 82.623 1.00 30.42 84 ARG B N 1
ATOM 2069 C CA . ARG B 1 84 ? 25.630 31.313 83.511 1.00 29.66 84 ARG B CA 1
ATOM 2070 C C . ARG B 1 84 ? 27.062 31.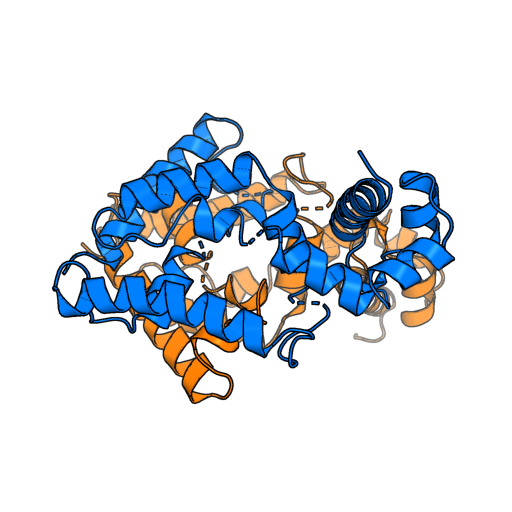506 83.047 1.00 27.85 84 ARG B C 1
ATOM 2071 O O . ARG B 1 84 ? 27.586 32.613 83.095 1.00 29.12 84 ARG B O 1
ATOM 2079 N N . LEU B 1 85 ? 27.692 30.443 82.565 1.00 27.77 85 LEU B N 1
ATOM 2080 C CA . LEU B 1 85 ? 29.065 30.559 82.088 1.00 26.71 85 LEU B CA 1
ATOM 2081 C C . LEU B 1 85 ? 29.127 31.489 80.873 1.00 26.40 85 LEU B C 1
ATOM 2082 O O . LEU B 1 85 ? 29.972 32.377 80.808 1.00 26.21 85 LEU B O 1
ATOM 2087 N N . LEU B 1 86 ? 28.233 31.285 79.914 1.00 27.51 86 LEU B N 1
ATOM 2088 C CA . LEU B 1 86 ? 28.202 32.128 78.728 1.00 29.24 86 LEU B CA 1
ATOM 2089 C C . LEU B 1 86 ? 27.939 33.585 79.117 1.00 28.61 86 LEU B C 1
ATOM 2090 O O . LEU B 1 86 ? 28.606 34.489 78.622 1.00 28.57 86 LEU B O 1
ATOM 2095 N N . ASP B 1 87 ? 26.985 33.806 80.017 1.00 29.82 87 ASP B N 1
ATOM 2096 C CA . ASP B 1 87 ? 26.656 35.164 80.454 1.00 30.56 87 ASP B CA 1
ATOM 2097 C C . ASP B 1 87 ? 27.860 35.857 81.060 1.00 32.12 87 ASP B C 1
ATOM 2098 O O . ASP B 1 87 ? 28.135 37.015 80.745 1.00 34.19 87 ASP B O 1
ATOM 2103 N N . TYR B 1 88 ? 28.575 35.145 81.927 1.00 32.09 88 TYR B N 1
ATOM 2104 C CA . TYR B 1 88 ? 29.752 35.694 82.589 1.00 32.82 88 TYR B CA 1
ATOM 2105 C C . TYR B 1 88 ? 30.840 36.140 81.608 1.00 33.10 88 TYR B C 1
ATOM 2106 O O . TYR B 1 88 ? 31.349 37.252 81.708 1.00 34.72 88 TYR B O 1
ATOM 2115 N N . HIS B 1 89 ? 31.203 35.272 80.668 1.00 31.37 89 HIS B N 1
ATOM 2116 C CA . HIS B 1 89 ? 32.230 35.609 79.683 1.00 30.01 89 HIS B CA 1
A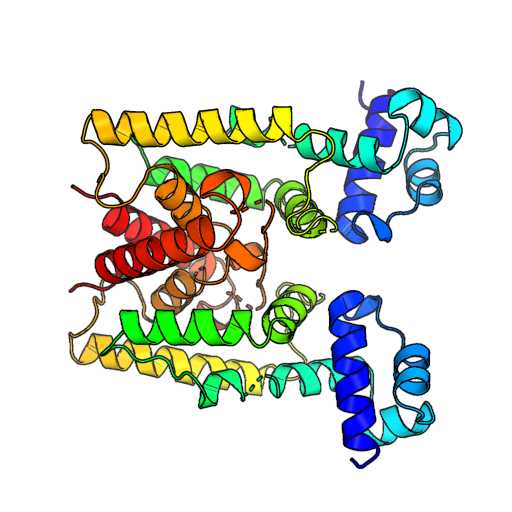TOM 2117 C C . HIS B 1 89 ? 31.862 36.828 78.843 1.00 29.02 89 HIS B C 1
ATOM 2118 O O . HIS B 1 89 ? 32.715 37.662 78.534 1.00 23.17 89 HIS B O 1
ATOM 2125 N N . ALA B 1 90 ? 30.593 36.917 78.465 1.00 29.36 90 ALA B N 1
ATOM 2126 C CA . ALA B 1 90 ? 30.128 38.049 77.679 1.00 32.33 90 ALA B CA 1
ATOM 2127 C C . ALA B 1 90 ? 30.259 39.320 78.525 1.00 32.10 90 ALA B C 1
ATOM 2128 O O . ALA B 1 90 ? 30.632 40.369 78.022 1.00 31.86 90 ALA B O 1
ATOM 2130 N N . ALA B 1 91 ? 29.987 39.206 79.821 1.00 33.18 91 ALA B N 1
ATOM 2131 C CA . ALA B 1 91 ? 30.066 40.348 80.726 1.00 32.90 91 ALA B CA 1
ATOM 2132 C C . ALA B 1 91 ? 31.481 40.671 81.191 1.00 34.14 91 ALA B C 1
ATOM 2133 O O . ALA B 1 91 ? 31.756 41.804 81.591 1.00 36.97 91 ALA B O 1
ATOM 2135 N N . HIS B 1 92 ? 32.376 39.686 81.141 1.00 33.03 92 HIS B N 1
ATOM 2136 C CA . HIS B 1 92 ? 33.757 39.870 81.598 1.00 32.07 92 HIS B CA 1
ATOM 2137 C C . HIS B 1 92 ? 34.722 39.170 80.643 1.00 31.97 92 HIS B C 1
ATOM 2138 O O . HIS B 1 92 ? 35.252 38.107 80.950 1.00 32.37 92 HIS B O 1
ATOM 2145 N N . PRO B 1 93 ? 34.973 39.769 79.471 1.00 31.72 93 PRO B N 1
ATOM 2146 C CA . PRO B 1 93 ? 35.878 39.154 78.493 1.00 30.71 93 PRO B CA 1
ATOM 2147 C C . PRO B 1 93 ? 37.365 39.133 78.811 1.00 29.46 93 PRO B C 1
ATOM 2148 O O . PRO B 1 93 ? 38.127 38.494 78.092 1.00 28.47 93 PRO B O 1
ATOM 2152 N N . GLU B 1 94 ? 37.790 39.808 79.874 1.00 30.62 94 GLU B N 1
ATOM 2153 C CA . GLU B 1 94 ? 39.220 39.835 80.212 1.00 31.10 94 GLU B CA 1
ATOM 2154 C C . GLU B 1 94 ? 39.771 38.471 80.612 1.00 28.48 94 GLU B C 1
ATOM 2155 O O . GLU B 1 94 ? 40.909 38.142 80.308 1.00 29.02 94 GLU B O 1
ATOM 2161 N N . LEU B 1 95 ? 38.961 37.694 81.317 1.00 28.76 95 LEU B N 1
ATOM 2162 C CA . LEU B 1 95 ? 39.375 36.381 81.797 1.00 28.85 95 LEU B CA 1
ATOM 2163 C C . LEU B 1 95 ? 39.892 35.480 80.676 1.00 28.09 95 LEU B C 1
ATOM 2164 O O . LEU B 1 95 ? 41.072 35.120 80.663 1.00 27.69 95 LEU B O 1
ATOM 2169 N N . LEU B 1 96 ? 39.027 35.122 79.730 1.00 27.80 96 LEU B N 1
ATOM 2170 C CA . LEU B 1 96 ? 39.455 34.256 78.632 1.00 27.38 96 LEU B CA 1
ATOM 2171 C C . LEU B 1 96 ? 40.640 34.840 77.872 1.00 27.30 96 LEU B C 1
ATOM 2172 O O . LEU B 1 96 ? 41.567 34.118 77.515 1.00 26.73 96 LEU B O 1
ATOM 2177 N N . ARG B 1 97 ? 40.644 36.150 77.646 1.00 28.05 97 ARG B N 1
ATOM 2178 C CA . ARG B 1 97 ? 41.770 36.759 76.934 1.00 27.73 97 ARG B CA 1
ATOM 2179 C C . ARG B 1 97 ? 43.092 36.530 77.689 1.00 27.45 97 ARG B C 1
ATOM 2180 O O . ARG B 1 97 ? 44.106 36.186 77.085 1.00 24.62 97 ARG B O 1
ATOM 2188 N N . LEU B 1 98 ? 43.076 36.713 79.008 1.00 26.69 98 LEU B N 1
ATOM 2189 C CA . LEU B 1 98 ? 44.275 36.512 79.821 1.00 25.97 98 LEU B CA 1
ATOM 2190 C C . LEU B 1 98 ? 44.687 35.045 79.812 1.00 26.25 98 LEU B C 1
ATOM 2191 O O . LEU B 1 98 ? 45.870 34.721 79.748 1.00 26.61 98 LEU B O 1
ATOM 2196 N N . LEU B 1 99 ? 43.696 34.166 79.865 1.00 25.76 99 LEU B N 1
ATOM 2197 C CA . LEU B 1 99 ? 43.931 32.732 79.840 1.00 27.81 99 LEU B CA 1
ATOM 2198 C C . LEU B 1 99 ? 44.657 32.332 78.557 1.00 27.75 99 LEU B C 1
ATOM 2199 O O . LEU B 1 99 ? 45.543 31.480 78.581 1.00 27.75 99 LEU B O 1
ATOM 2204 N N . PHE B 1 100 ? 44.272 32.942 77.438 1.00 26.71 100 PHE B N 1
ATOM 2205 C CA . PHE B 1 100 ? 44.895 32.626 76.160 1.00 28.16 100 PHE B CA 1
ATOM 2206 C C . PHE B 1 100 ? 46.343 33.076 76.132 1.00 28.81 100 PHE B C 1
ATOM 2207 O O . PHE B 1 100 ? 47.220 32.340 75.676 1.00 28.46 100 PHE B O 1
ATOM 2215 N N . TRP B 1 101 ? 46.597 34.286 76.612 1.00 27.61 101 TRP B N 1
ATOM 2216 C CA . TRP B 1 101 ? 47.961 34.789 76.634 1.00 28.51 101 TRP B CA 1
ATOM 2217 C C . TRP B 1 101 ? 48.827 33.896 77.512 1.00 28.70 101 TRP B C 1
ATOM 2218 O O . TRP B 1 101 ? 49.987 33.640 77.189 1.00 27.72 101 TRP B O 1
ATOM 2229 N N . GLU B 1 102 ? 48.265 33.426 78.623 1.00 29.07 102 GLU B N 1
ATOM 2230 C CA . GLU B 1 102 ? 49.014 32.561 79.530 1.00 30.19 102 GLU B CA 1
ATOM 2231 C C . GLU B 1 102 ? 49.368 31.258 78.816 1.00 32.06 102 GLU B C 1
ATOM 2232 O O . GLU B 1 102 ? 50.501 30.791 78.883 1.00 30.90 102 GLU B O 1
ATOM 2238 N N . GLY B 1 103 ? 48.389 30.679 78.129 1.00 33.87 103 GLY B N 1
ATOM 2239 C CA . GLY B 1 103 ? 48.636 29.441 77.421 1.00 37.26 103 GLY B CA 1
ATOM 2240 C C . GLY B 1 103 ? 49.729 29.625 76.386 1.00 40.15 103 GLY B C 1
ATOM 2241 O O . GLY B 1 103 ? 50.566 28.746 76.184 1.00 38.95 103 GLY B O 1
ATOM 2250 N N . GLU B 1 105 ? 52.160 31.940 76.463 1.00 45.80 105 GLU B N 1
ATOM 2251 C CA . GLU B 1 105 ? 53.429 32.236 77.109 1.00 45.38 105 GLU B CA 1
ATOM 2252 C C . GLU B 1 105 ? 54.066 31.028 77.791 1.00 43.04 105 GLU B C 1
ATOM 2253 O O . GLU B 1 105 ? 55.259 30.787 77.629 1.00 42.88 105 GLU B O 1
ATOM 2259 N N . TYR B 1 106 ? 53.279 30.261 78.538 1.00 39.51 106 TYR B N 1
ATOM 2260 C CA . TYR B 1 106 ? 53.822 29.118 79.259 1.00 36.45 106 TYR B CA 1
ATOM 2261 C C . TYR B 1 106 ? 53.705 27.747 78.602 1.00 35.95 106 TYR B C 1
ATOM 2262 O O . TYR B 1 106 ? 54.396 26.810 79.010 1.00 33.96 106 TYR B O 1
ATOM 2271 N N . GLY B 1 107 ? 52.843 27.626 77.597 1.00 33.82 107 GLY B N 1
ATOM 2272 C CA . GLY B 1 107 ? 52.675 26.346 76.936 1.00 33.37 107 GLY B CA 1
ATOM 2273 C C . GLY B 1 107 ? 52.372 25.266 77.953 1.00 35.92 107 GLY B C 1
ATOM 2274 O O . GLY B 1 107 ? 51.374 25.351 78.674 1.00 36.77 107 GLY B O 1
ATOM 2275 N N . THR B 1 108 ? 53.239 24.259 78.038 1.00 34.65 108 THR B N 1
ATOM 2276 C CA . THR B 1 108 ? 53.034 23.163 78.979 1.00 33.70 108 THR B CA 1
ATOM 2277 C C . THR B 1 108 ? 53.903 23.260 80.232 1.00 33.98 108 THR B C 1
ATOM 2278 O O . THR B 1 108 ? 53.926 22.343 81.040 1.00 33.74 108 THR B O 1
ATOM 2282 N N . ALA B 1 109 ? 54.604 24.373 80.402 1.00 34.53 109 ALA B N 1
ATOM 2283 C CA . ALA B 1 109 ? 55.478 24.548 81.556 1.00 36.49 109 ALA B CA 1
ATOM 2284 C C . ALA B 1 109 ? 54.715 24.899 82.830 1.00 39.40 109 ALA B C 1
ATOM 2285 O O . ALA B 1 109 ? 53.592 25.409 82.783 1.00 39.10 109 ALA B O 1
ATOM 2287 N N . GLU B 1 110 ? 55.339 24.617 83.970 1.00 40.96 110 GLU B N 1
ATOM 2288 C CA . GLU B 1 110 ? 54.737 24.894 85.269 1.00 41.70 110 GLU B CA 1
ATOM 2289 C C . GLU B 1 110 ? 54.368 26.360 85.363 1.00 39.46 110 GLU B C 1
ATOM 2290 O O . GLU B 1 110 ? 55.075 27.212 84.838 1.00 38.99 110 GLU B O 1
ATOM 2296 N N . LEU B 1 111 ? 53.261 26.650 86.043 1.00 38.69 111 LEU B N 1
ATOM 2297 C CA . LEU B 1 111 ? 52.797 28.025 86.210 1.00 36.64 111 LEU B CA 1
ATOM 2298 C C . LEU B 1 111 ? 53.333 28.637 87.496 1.00 36.68 111 LEU B C 1
ATOM 2299 O O . LEU B 1 111 ? 53.642 27.927 88.450 1.00 37.90 111 LEU B O 1
ATOM 2304 N N . PRO B 1 112 ? 53.469 29.970 87.536 1.00 37.71 112 PRO B N 1
ATOM 2305 C CA . PRO B 1 112 ? 53.972 30.635 88.746 1.00 36.45 112 PRO B CA 1
ATOM 2306 C C . PRO B 1 112 ? 53.204 30.184 89.995 1.00 36.58 112 PRO B C 1
ATOM 2307 O O . PRO B 1 112 ? 53.802 29.891 91.031 1.00 36.79 112 PRO B O 1
ATOM 2311 N N . HIS B 1 113 ? 51.876 30.142 89.886 1.00 35.36 113 HIS B N 1
ATOM 2312 C CA . HIS B 1 113 ? 51.006 29.719 90.988 1.00 34.84 113 HIS B CA 1
ATOM 2313 C C . HIS B 1 113 ? 50.457 28.322 90.679 1.00 34.69 113 HIS B C 1
ATOM 2314 O O . HIS B 1 113 ? 49.262 28.063 90.860 1.00 31.78 113 HIS B O 1
ATOM 2321 N N . GLU B 1 114 ? 51.334 27.439 90.204 1.00 32.90 114 GLU B N 1
ATOM 2322 C CA . GLU B 1 114 ? 50.953 26.076 89.855 1.00 34.60 114 GLU B CA 1
ATOM 2323 C C . GLU B 1 114 ? 50.062 25.399 90.899 1.00 35.30 114 GLU B C 1
ATOM 2324 O O . GLU B 1 114 ? 48.973 24.923 90.567 1.00 35.74 114 GLU B O 1
ATOM 2330 N N . ALA B 1 115 ? 50.516 25.353 92.152 1.00 33.63 115 ALA B N 1
ATOM 2331 C CA . ALA B 1 115 ? 49.739 24.704 93.209 1.00 34.69 115 ALA B CA 1
ATOM 2332 C C . ALA B 1 115 ? 48.323 25.239 93.321 1.00 34.77 115 ALA B C 1
ATOM 2333 O O . ALA B 1 115 ? 47.370 24.468 93.422 1.00 34.93 115 ALA B O 1
ATOM 2335 N N . GLU B 1 116 ? 48.180 26.557 93.315 1.00 36.55 116 GLU B N 1
ATOM 2336 C CA . GLU B 1 116 ? 46.858 27.164 93.419 1.00 37.34 116 GLU B CA 1
ATOM 2337 C C . GLU B 1 116 ? 45.988 26.830 92.203 1.00 36.48 116 GLU B C 1
ATOM 2338 O O . GLU B 1 116 ? 44.773 26.669 92.324 1.00 36.23 116 GLU B O 1
ATOM 2344 N N . ARG B 1 117 ? 46.606 26.712 91.034 1.00 32.53 117 ARG B N 1
ATOM 2345 C CA . ARG B 1 117 ? 45.848 26.387 89.842 1.00 32.00 117 ARG B CA 1
ATOM 2346 C C . ARG B 1 117 ? 45.356 24.942 89.933 1.00 32.64 117 ARG B C 1
ATOM 2347 O O . ARG B 1 117 ? 44.215 24.640 89.570 1.00 32.39 117 ARG B O 1
ATOM 2355 N N . GLN B 1 118 ? 46.216 24.052 90.424 1.00 33.56 118 GLN B N 1
ATOM 2356 C CA . GLN B 1 118 ? 45.868 22.640 90.577 1.00 33.69 118 GLN B CA 1
ATOM 2357 C C . GLN B 1 118 ? 44.617 22.467 91.442 1.00 34.14 118 GLN B C 1
ATOM 2358 O O . GLN B 1 118 ? 43.721 21.699 91.105 1.00 34.36 118 GLN B O 1
ATOM 2364 N N . GLU B 1 119 ? 44.566 23.181 92.563 1.00 33.63 119 GLU B N 1
ATOM 2365 C CA . GLU B 1 119 ? 43.424 23.108 93.481 1.00 35.27 119 GLU B CA 1
ATOM 2366 C C . GLU B 1 119 ? 42.172 23.630 92.793 1.00 34.14 119 GLU B C 1
ATOM 2367 O O . GLU B 1 119 ? 41.084 23.071 92.924 1.00 34.88 119 GLU B O 1
ATOM 2373 N N . HIS B 1 120 ? 42.335 24.729 92.074 1.00 32.55 120 HIS B N 1
ATOM 2374 C CA . HIS B 1 120 ? 41.243 25.335 91.342 1.00 30.93 120 HIS B CA 1
ATOM 2375 C C . HIS B 1 120 ? 40.528 24.262 90.516 1.00 31.45 120 HIS B C 1
ATOM 2376 O O . HIS B 1 120 ? 39.317 24.094 90.623 1.00 31.07 120 HIS B O 1
ATOM 2383 N N . TYR B 1 121 ? 41.283 23.524 89.707 1.00 31.26 121 TYR B N 1
ATOM 2384 C CA . TYR B 1 121 ? 40.703 22.484 88.864 1.00 29.77 121 TYR B CA 1
ATOM 2385 C C . TYR B 1 121 ? 40.248 21.262 89.644 1.00 31.03 121 TYR B C 1
ATOM 2386 O O . TYR B 1 121 ? 39.239 20.655 89.302 1.00 29.89 121 TYR B O 1
ATOM 2395 N N . ALA B 1 122 ? 40.992 20.896 90.685 1.00 29.53 122 ALA B N 1
ATOM 2396 C CA . ALA B 1 122 ? 40.620 19.741 91.488 1.00 32.11 122 ALA B CA 1
ATOM 2397 C C . ALA B 1 122 ? 39.218 19.933 92.039 1.00 33.51 122 ALA B C 1
ATOM 2398 O O . ALA B 1 122 ? 38.461 18.971 92.186 1.00 36.46 122 ALA B O 1
ATOM 2400 N N . ARG B 1 123 ? 38.867 21.178 92.339 1.00 33.81 123 ARG B N 1
ATOM 2401 C CA . ARG B 1 123 ? 37.544 21.459 92.875 1.00 33.43 123 ARG B CA 1
ATOM 2402 C C . ARG B 1 123 ? 36.473 21.314 91.818 1.00 32.27 123 ARG B C 1
ATOM 2403 O O . ARG B 1 123 ? 35.443 20.697 92.066 1.00 29.65 123 ARG B O 1
ATOM 2411 N N . LYS B 1 124 ? 36.719 21.866 90.635 1.00 32.62 124 LYS B N 1
ATOM 2412 C CA . LYS B 1 124 ? 35.743 21.762 89.555 1.00 33.91 124 LYS B CA 1
ATOM 2413 C C . LYS B 1 124 ? 35.557 20.298 89.165 1.00 34.22 124 LYS B C 1
ATOM 2414 O O . LYS B 1 124 ? 34.430 19.833 88.996 1.00 35.52 124 LYS B O 1
ATOM 2420 N N . VAL B 1 125 ? 36.660 19.566 89.045 1.00 34.60 125 VAL B N 1
ATOM 2421 C CA . VAL B 1 125 ? 36.597 18.150 88.690 1.00 34.05 125 VAL B CA 1
ATOM 2422 C C . VAL B 1 125 ? 35.750 17.391 89.711 1.00 33.38 125 VAL B C 1
ATOM 2423 O O . VAL B 1 125 ? 34.905 16.564 89.339 1.00 31.28 125 VAL B O 1
ATOM 2427 N N . ALA B 1 126 ? 35.987 17.679 90.991 1.00 32.20 126 ALA B N 1
ATOM 2428 C CA . ALA B 1 126 ? 35.252 17.047 92.084 1.00 31.82 126 ALA B CA 1
ATOM 2429 C C . ALA B 1 126 ? 33.746 17.242 91.923 1.00 31.53 126 ALA B C 1
ATOM 2430 O O . ALA B 1 126 ? 32.966 16.324 92.188 1.00 31.13 126 ALA B O 1
ATOM 2432 N N . ALA B 1 127 ? 33.339 18.427 91.474 1.00 31.18 127 ALA B N 1
ATOM 2433 C CA . ALA B 1 127 ? 31.920 18.710 91.264 1.00 30.31 127 ALA B CA 1
ATOM 2434 C C . ALA B 1 127 ? 31.355 17.811 90.168 1.00 29.33 127 ALA B C 1
ATOM 2435 O O . ALA B 1 127 ? 30.207 17.366 90.234 1.00 28.70 127 ALA B O 1
ATOM 2437 N N . VAL B 1 128 ? 32.165 17.562 89.149 1.00 30.58 128 VAL B N 1
ATOM 2438 C CA . VAL B 1 128 ? 31.760 16.708 88.039 1.00 30.24 128 VAL B CA 1
ATOM 2439 C C . VAL B 1 128 ? 31.708 15.254 88.499 1.00 30.78 128 VAL B C 1
ATOM 2440 O O . VAL B 1 128 ? 30.750 14.534 88.226 1.00 30.53 128 VAL B O 1
ATOM 2444 N N . ARG B 1 129 ? 32.750 14.830 89.201 1.00 31.42 129 ARG B N 1
ATOM 2445 C CA . ARG B 1 129 ? 32.820 13.463 89.690 1.00 35.07 129 ARG B CA 1
ATOM 2446 C C . ARG B 1 129 ? 31.621 13.155 90.585 1.00 36.95 129 ARG B C 1
ATOM 2447 O O . ARG B 1 129 ? 30.958 12.132 90.426 1.00 35.61 129 ARG B O 1
ATOM 2455 N N . ASP B 1 130 ? 31.343 14.053 91.525 1.00 37.54 130 ASP B N 1
ATOM 2456 C CA . ASP B 1 130 ? 30.221 13.878 92.438 1.00 36.80 130 ASP B CA 1
ATOM 2457 C C . ASP B 1 130 ? 28.951 13.608 91.644 1.00 36.24 130 ASP B C 1
ATOM 2458 O O . ASP B 1 130 ? 28.126 12.792 92.036 1.00 35.17 130 ASP B O 1
ATOM 2463 N N . GLY B 1 131 ? 28.805 14.297 90.521 1.00 35.97 131 GLY B N 1
ATOM 2464 C CA . GLY B 1 131 ? 27.636 14.101 89.687 1.00 37.79 131 GLY B CA 1
ATOM 2465 C C . GLY B 1 131 ? 27.653 12.730 89.029 1.00 40.16 131 GLY B C 1
ATOM 2466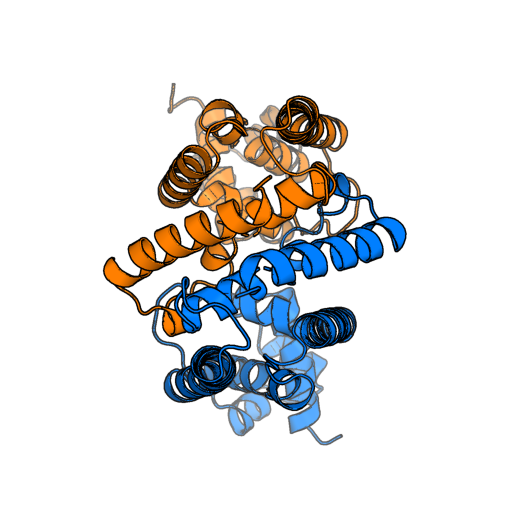 O O . GLY B 1 131 ? 26.602 12.146 88.754 1.00 39.45 131 GLY B O 1
ATOM 2467 N N . GLN B 1 132 ? 28.845 12.206 88.765 1.00 39.69 132 GLN B N 1
ATOM 2468 C CA . GLN B 1 132 ? 28.941 10.890 88.148 1.00 40.02 132 GLN B CA 1
ATOM 2469 C C . GLN B 1 132 ? 28.603 9.825 89.177 1.00 41.47 132 GLN B C 1
ATOM 2470 O O . GLN B 1 132 ? 27.794 8.939 88.913 1.00 41.54 132 GLN B O 1
ATOM 2476 N N . GLU B 1 133 ? 29.219 9.926 90.352 1.00 42.43 133 GLU B N 1
ATOM 2477 C CA . GLU B 1 133 ? 28.997 8.964 91.424 1.00 43.52 133 GLU B CA 1
ATOM 2478 C C . GLU B 1 133 ? 27.524 8.887 91.804 1.00 43.34 133 GLU B C 1
ATOM 2479 O O . GLU B 1 133 ? 27.033 7.833 92.206 1.00 42.31 133 GLU B O 1
ATOM 2485 N N . ARG B 1 134 ? 26.822 10.007 91.683 1.00 42.45 134 ARG B N 1
ATOM 2486 C CA . ARG B 1 134 ? 25.409 10.045 92.016 1.00 42.12 134 ARG B CA 1
ATOM 2487 C C . ARG B 1 134 ? 24.572 9.660 90.801 1.00 41.94 134 ARG B C 1
ATOM 2488 O O . ARG B 1 134 ? 23.342 9.647 90.855 1.00 42.25 134 ARG B O 1
ATOM 2496 N N . GLY B 1 135 ? 25.260 9.335 89.709 1.00 42.02 135 GLY B N 1
ATOM 2497 C CA . GLY B 1 135 ? 24.598 8.917 88.485 1.00 40.75 135 GLY B CA 1
ATOM 2498 C C . GLY B 1 135 ? 23.757 9.948 87.762 1.00 41.16 135 GLY B C 1
ATOM 2499 O O . GLY B 1 135 ? 22.883 9.581 86.977 1.00 41.08 135 GLY B O 1
ATOM 2500 N N . VAL B 1 136 ? 24.003 11.232 88.013 1.00 41.71 136 VAL B N 1
ATOM 2501 C CA . VAL B 1 136 ? 23.237 12.277 87.339 1.00 41.65 136 VAL B CA 1
ATOM 2502 C C . VAL B 1 136 ? 23.890 12.609 85.996 1.00 41.97 136 VAL B C 1
ATOM 2503 O O . VAL B 1 136 ? 23.256 13.166 85.105 1.00 40.84 136 VAL B O 1
ATOM 2507 N N . ILE B 1 137 ? 25.165 12.259 85.853 1.00 42.04 137 ILE B N 1
ATOM 2508 C CA . ILE B 1 137 ? 25.872 12.493 84.604 1.00 41.71 137 ILE B CA 1
ATOM 2509 C C . ILE B 1 137 ? 26.715 11.267 84.255 1.00 41.66 137 ILE B C 1
ATOM 2510 O O . ILE B 1 137 ? 27.288 10.619 85.136 1.00 40.53 137 ILE B O 1
ATOM 2515 N N . THR B 1 138 ? 26.776 10.954 82.963 1.00 40.78 138 THR B N 1
ATOM 2516 C CA . THR B 1 138 ? 27.514 9.795 82.479 1.00 41.60 138 THR B CA 1
ATOM 2517 C C . THR B 1 138 ? 28.901 9.675 83.068 1.00 42.87 138 THR B C 1
ATOM 2518 O O . THR B 1 138 ? 29.504 10.666 83.484 1.00 42.89 138 THR B O 1
ATOM 2522 N N . ASP B 1 139 ? 29.404 8.447 83.100 1.00 43.40 139 ASP B N 1
ATOM 2523 C CA . ASP B 1 139 ? 30.740 8.202 83.600 1.00 43.92 139 ASP B CA 1
ATOM 2524 C C . ASP B 1 139 ? 31.512 7.437 82.521 1.00 42.87 139 ASP B C 1
ATOM 2525 O O . ASP B 1 139 ? 32.548 6.822 82.782 1.00 42.85 139 ASP B O 1
ATOM 2530 N N . ALA B 1 140 ? 30.986 7.498 81.300 1.00 41.13 140 ALA B N 1
ATOM 2531 C CA . ALA B 1 140 ? 31.604 6.859 80.143 1.00 41.34 140 ALA B CA 1
ATOM 2532 C C . ALA B 1 140 ? 32.883 7.627 79.814 1.00 40.88 140 ALA B C 1
ATOM 2533 O O . ALA B 1 140 ? 33.831 7.082 79.246 1.00 42.80 140 ALA B O 1
ATOM 2535 N N . ILE B 1 141 ? 32.890 8.905 80.186 1.00 38.90 141 ILE B N 1
ATOM 2536 C CA . ILE B 1 141 ? 34.026 9.793 79.975 1.00 34.47 141 ILE B CA 1
ATOM 2537 C C . ILE B 1 141 ? 34.531 10.265 81.337 1.00 32.40 141 ILE B C 1
ATOM 2538 O O . ILE B 1 141 ? 33.744 10.607 82.212 1.00 32.19 141 ILE B O 1
ATOM 2543 N N . PRO B 1 142 ? 35.853 10.263 81.550 1.00 31.43 142 PRO B N 1
ATOM 2544 C CA . PRO B 1 142 ? 36.344 10.716 82.858 1.00 31.58 142 PRO B CA 1
ATOM 2545 C C . PRO B 1 142 ? 35.977 12.159 83.218 1.00 31.52 142 PRO B C 1
ATOM 2546 O O . PRO B 1 142 ? 35.897 13.040 82.355 1.00 30.86 142 PRO B O 1
ATOM 2550 N N . ALA B 1 143 ? 35.749 12.376 84.509 1.00 29.59 143 ALA B N 1
ATOM 2551 C CA . ALA B 1 143 ? 35.359 13.669 85.040 1.00 29.15 143 ALA B CA 1
ATOM 2552 C C . ALA B 1 143 ? 36.159 14.849 84.484 1.00 28.36 143 ALA B C 1
ATOM 2553 O O . ALA B 1 143 ? 35.586 15.801 83.967 1.00 29.24 143 ALA B O 1
ATOM 2555 N N . PRO B 1 144 ? 37.493 14.795 84.573 1.00 28.10 144 PRO B N 1
ATOM 2556 C CA . PRO B 1 144 ? 38.291 15.909 84.060 1.00 27.62 144 PRO B CA 1
ATOM 2557 C C . PRO B 1 144 ? 38.079 16.167 82.573 1.00 30.27 144 PRO B C 1
ATOM 2558 O O . PRO B 1 144 ? 37.833 17.303 82.167 1.00 29.84 144 PRO B O 1
ATOM 2562 N N . ASP B 1 145 ? 38.160 15.113 81.763 1.00 31.40 145 ASP B N 1
ATOM 2563 C CA . ASP B 1 145 ? 37.968 15.234 80.322 1.00 31.36 145 ASP B CA 1
ATOM 2564 C C . ASP B 1 145 ? 36.594 15.793 80.021 1.00 31.75 145 ASP B C 1
ATOM 2565 O O . ASP B 1 145 ? 36.431 16.624 79.127 1.00 34.53 145 ASP B O 1
ATOM 2570 N N . LEU B 1 146 ? 35.605 15.310 80.764 1.00 31.32 146 LEU B N 1
ATOM 2571 C CA . LEU B 1 146 ? 34.219 15.730 80.604 1.00 30.20 146 LEU B CA 1
ATOM 2572 C C . LEU B 1 146 ? 34.088 17.235 80.851 1.00 29.14 146 LEU B C 1
ATOM 2573 O O . LEU B 1 146 ? 33.453 17.950 80.073 1.00 29.66 146 LEU B O 1
ATOM 2578 N N . LEU B 1 147 ? 34.702 17.717 81.925 1.00 27.29 147 LEU B N 1
ATOM 2579 C CA . LEU B 1 147 ? 34.663 19.147 82.235 1.00 27.50 147 LEU B CA 1
ATOM 2580 C C . LEU B 1 147 ? 35.335 19.938 81.097 1.00 27.26 147 LEU B C 1
ATOM 2581 O O . LEU B 1 147 ? 34.799 20.933 80.604 1.00 26.77 147 LEU B O 1
ATOM 2586 N N . PHE B 1 148 ? 36.511 19.475 80.685 1.00 27.45 148 PHE B N 1
ATOM 2587 C CA . PHE B 1 148 ? 37.280 20.118 79.624 1.00 27.46 148 PHE B CA 1
ATOM 2588 C C . PHE B 1 148 ? 36.506 20.292 78.320 1.00 26.95 148 PHE B C 1
ATOM 2589 O O . PHE B 1 148 ? 36.478 21.384 77.745 1.00 26.95 148 PHE B O 1
ATOM 2597 N N . LEU B 1 149 ? 35.864 19.221 77.865 1.0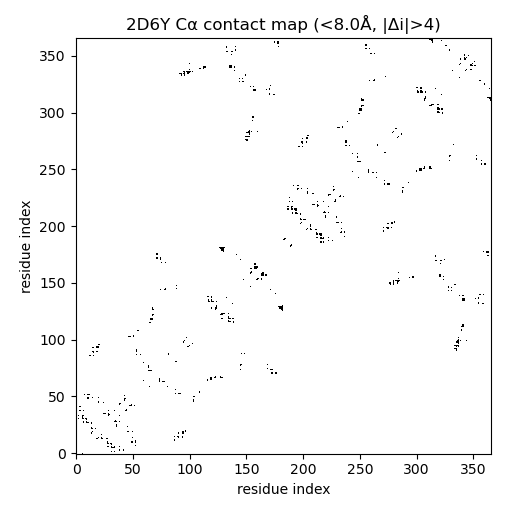0 27.43 149 LEU B N 1
ATOM 2598 C CA . LEU B 1 149 ? 35.108 19.262 76.622 1.00 28.41 149 LEU B CA 1
ATOM 2599 C C . LEU B 1 149 ? 33.881 20.163 76.671 1.00 28.68 149 LEU B C 1
ATOM 2600 O O . LEU B 1 149 ? 33.514 20.774 75.663 1.00 27.82 149 LEU B O 1
ATOM 2605 N N . LEU B 1 150 ? 33.237 20.232 77.831 1.00 28.88 150 LEU B N 1
ATOM 2606 C CA . LEU B 1 150 ? 32.069 21.087 77.997 1.00 28.36 150 LEU B CA 1
ATOM 2607 C C . LEU B 1 150 ? 32.541 22.543 77.942 1.00 26.85 150 LEU B C 1
ATOM 2608 O O . LEU B 1 150 ? 31.906 23.386 77.312 1.00 27.28 150 LEU B O 1
ATOM 2613 N N . VAL B 1 151 ? 33.666 22.825 78.591 1.00 26.69 151 VAL B N 1
ATOM 2614 C CA . VAL B 1 151 ? 34.242 24.166 78.596 1.00 26.45 151 VAL B CA 1
ATOM 2615 C C . VAL B 1 151 ? 34.666 24.558 77.175 1.00 27.80 151 VAL B C 1
ATOM 2616 O O . VAL B 1 151 ? 34.486 25.703 76.757 1.00 30.91 151 VAL B O 1
ATOM 2620 N N . ALA B 1 152 ? 35.210 23.599 76.431 1.00 27.43 152 ALA B N 1
ATOM 2621 C CA . ALA B 1 152 ? 35.652 23.848 75.061 1.00 27.36 152 ALA B CA 1
ATOM 2622 C C . ALA B 1 152 ? 34.515 24.385 74.192 1.00 27.87 152 ALA B C 1
ATOM 2623 O O . ALA B 1 152 ? 34.679 25.381 73.488 1.00 28.12 152 ALA B O 1
ATOM 2633 N N . ALA B 1 154 ? 31.816 25.835 75.162 1.00 28.12 154 ALA B N 1
ATOM 2634 C CA . ALA B 1 154 ? 31.325 27.107 75.662 1.00 27.85 154 ALA B CA 1
ATOM 2635 C C . ALA B 1 154 ? 32.222 28.279 75.316 1.00 27.11 154 ALA B C 1
ATOM 2636 O O . ALA B 1 154 ? 31.735 29.374 75.081 1.00 26.64 154 ALA B O 1
ATOM 2638 N N . ASN B 1 155 ? 33.529 28.044 75.255 1.00 27.60 155 ASN B N 1
ATOM 2639 C CA . ASN B 1 155 ? 34.478 29.129 75.010 1.00 27.16 155 ASN B CA 1
ATOM 2640 C C . ASN B 1 155 ? 35.086 29.254 73.625 1.00 27.40 155 ASN B C 1
ATOM 2641 O O . ASN B 1 155 ? 35.640 30.308 73.291 1.00 28.51 155 ASN B O 1
ATOM 2646 N N . TRP B 1 156 ? 34.992 28.198 72.820 1.00 28.78 156 TRP B N 1
ATOM 2647 C CA . TRP B 1 156 ? 35.580 28.214 71.473 1.00 29.19 156 TRP B CA 1
ATOM 2648 C C . TRP B 1 156 ? 35.238 29.486 70.688 1.00 28.39 156 TRP B C 1
ATOM 2649 O O . TRP B 1 156 ? 36.119 30.113 70.100 1.00 31.36 156 TRP B O 1
ATOM 2660 N N . ALA B 1 157 ? 33.968 29.875 70.693 1.00 26.89 157 ALA B N 1
ATOM 2661 C CA . ALA B 1 157 ? 33.539 31.070 69.964 1.00 27.79 157 ALA B CA 1
ATOM 2662 C C . ALA B 1 157 ? 34.340 32.315 70.318 1.00 27.23 157 ALA B C 1
ATOM 2663 O O . ALA B 1 157 ? 34.536 33.177 69.471 1.00 28.11 157 ALA B O 1
ATOM 2665 N N . VAL B 1 158 ? 34.802 32.415 71.561 1.00 26.90 158 VAL B N 1
ATOM 2666 C CA . VAL B 1 158 ? 35.588 33.575 71.984 1.00 26.71 158 VAL B CA 1
ATOM 2667 C C . VAL B 1 158 ? 36.966 33.603 71.302 1.00 26.76 158 VAL B C 1
ATOM 2668 O O . VAL B 1 158 ? 37.510 34.668 71.024 1.00 27.64 158 VAL B O 1
ATOM 2672 N N . VAL B 1 159 ? 37.519 32.421 71.048 1.00 26.34 159 VAL B N 1
ATOM 2673 C CA . VAL B 1 159 ? 38.825 32.270 70.413 1.00 27.38 159 VAL B CA 1
ATOM 2674 C C . VAL B 1 159 ? 38.767 32.619 68.929 1.00 28.74 159 VAL B C 1
ATOM 2675 O O . VAL B 1 159 ? 39.661 33.278 68.388 1.00 29.40 159 VAL B O 1
ATOM 2679 N N . VAL B 1 160 ? 37.707 32.170 68.270 1.00 28.38 160 VAL B N 1
ATOM 2680 C CA . VAL B 1 160 ? 37.554 32.415 66.842 1.00 28.90 160 VAL B CA 1
ATOM 2681 C C . VAL B 1 160 ? 36.219 33.080 66.507 1.00 29.19 160 VAL B C 1
ATOM 2682 O O . VAL B 1 160 ? 35.327 32.450 65.940 1.00 29.40 160 VAL B O 1
ATOM 2686 N N . PRO B 1 161 ? 36.063 34.365 66.856 1.00 28.60 161 PRO B N 1
ATOM 2687 C CA . PRO B 1 161 ? 34.809 35.052 66.557 1.00 29.56 161 PRO B CA 1
ATOM 2688 C C . PRO B 1 161 ? 34.496 35.159 65.062 1.00 31.24 161 PRO B C 1
ATOM 2689 O O . PRO B 1 161 ? 33.326 35.302 64.684 1.00 30.12 161 PRO B O 1
ATOM 2693 N N . GLN B 1 162 ? 35.524 35.083 64.213 1.00 31.09 162 GLN B N 1
ATOM 2694 C CA . GLN B 1 162 ? 35.289 35.150 62.779 1.00 30.42 162 GLN B CA 1
ATOM 2695 C C . GLN B 1 162 ? 34.662 33.835 62.317 1.00 31.36 162 GLN B C 1
ATOM 2696 O O . GLN B 1 162 ? 33.783 33.829 61.456 1.00 30.31 162 GLN B O 1
ATOM 2710 N N . LYS B 1 164 ? 32.794 31.822 64.149 1.00 35.67 164 LYS B N 1
ATOM 2711 C CA . LYS B 1 164 ? 31.431 31.781 64.656 1.00 34.44 164 LYS B CA 1
ATOM 2712 C C . LYS B 1 164 ? 30.541 32.623 63.766 1.00 33.70 164 LYS B C 1
ATOM 2713 O O . LYS B 1 164 ? 29.516 32.145 63.283 1.00 31.91 164 LYS B O 1
ATOM 2719 N N . ARG B 1 165 ? 30.938 33.877 63.551 1.00 32.61 165 ARG B N 1
ATOM 2720 C CA . ARG B 1 165 ? 30.145 34.782 62.729 1.00 34.69 165 ARG B CA 1
ATOM 2721 C C . ARG B 1 165 ? 29.808 34.210 61.358 1.00 37.27 165 ARG B C 1
ATOM 2722 O O . ARG B 1 165 ? 28.665 34.286 60.920 1.00 37.15 165 ARG B O 1
ATOM 2730 N N . ILE B 1 166 ? 30.792 33.631 60.682 1.00 37.77 166 ILE B N 1
ATOM 2731 C CA . ILE B 1 166 ? 30.548 33.078 59.361 1.00 39.08 166 ILE B CA 1
ATOM 2732 C C . ILE B 1 166 ? 29.740 31.784 59.349 1.00 41.66 166 ILE B C 1
ATOM 2733 O O . ILE B 1 166 ? 29.009 31.529 58.391 1.00 40.45 166 ILE B O 1
ATOM 2738 N N . LEU B 1 167 ? 29.858 30.967 60.394 1.00 44.00 167 LEU B N 1
ATOM 2739 C CA . LEU B 1 167 ? 29.113 29.707 60.422 1.00 46.69 167 LEU B CA 1
ATOM 2740 C C . LEU B 1 167 ? 27.663 29.819 60.876 1.00 49.78 167 LEU B C 1
ATOM 2741 O O . LEU B 1 167 ? 26.793 29.169 60.307 1.00 50.43 167 LEU B O 1
ATOM 2746 N N . VAL B 1 168 ? 27.403 30.638 61.893 1.00 53.49 168 VAL B N 1
ATOM 2747 C CA . VAL B 1 168 ? 26.048 30.802 62.420 1.00 55.94 168 VAL B CA 1
ATOM 2748 C C . VAL B 1 168 ? 25.472 32.193 62.186 1.00 57.19 168 VAL B C 1
ATOM 2749 O O . VAL B 1 168 ? 24.380 32.508 62.653 1.00 57.45 168 VAL B O 1
ATOM 2753 N N . GLY B 1 169 ? 26.207 33.027 61.465 1.00 59.39 169 GLY B N 1
ATOM 2754 C CA . GLY B 1 169 ? 25.730 34.369 61.191 1.00 61.89 169 GLY B CA 1
ATOM 2755 C C . GLY B 1 169 ? 25.801 35.275 62.405 1.00 63.84 169 GLY B C 1
ATOM 2756 O O . GLY B 1 169 ? 25.754 34.810 63.546 1.00 65.08 169 GLY B O 1
ATOM 2757 N N . GLY B 1 170 ? 25.929 36.574 62.161 1.00 65.09 170 GLY B N 1
ATOM 2758 C CA . GLY B 1 170 ? 25.989 37.519 63.257 1.00 66.67 170 GLY B CA 1
ATOM 2759 C C . GLY B 1 170 ? 24.585 37.737 63.779 1.00 68.40 170 GLY B C 1
ATOM 2760 O O . GLY B 1 170 ? 23.664 36.996 63.430 1.00 68.58 170 GLY B O 1
ATOM 2761 N N . GLY B 1 171 ? 24.407 38.756 64.609 1.00 69.36 171 GLY B N 1
ATOM 2762 C CA . GLY B 1 171 ? 23.087 39.022 65.146 1.00 69.89 171 GLY B CA 1
ATOM 2763 C C . GLY B 1 171 ? 22.734 38.059 66.263 1.00 70.06 171 GLY B C 1
ATOM 2764 O O . GLY B 1 171 ? 23.280 36.957 66.349 1.00 69.66 171 GLY B O 1
ATOM 2765 N N . ASP B 1 172 ? 21.809 38.483 67.116 1.00 70.07 172 ASP B N 1
ATOM 2766 C CA . ASP B 1 172 ? 21.371 37.686 68.250 1.00 69.77 172 ASP B CA 1
ATOM 2767 C C . ASP B 1 172 ? 20.823 36.313 67.863 1.00 68.72 172 ASP B C 1
ATOM 2768 O O . ASP B 1 172 ? 20.984 35.344 68.607 1.00 68.58 172 ASP B O 1
ATOM 2773 N N . ALA B 1 173 ? 20.188 36.226 66.698 1.00 66.98 173 ALA B N 1
ATOM 2774 C CA . ALA B 1 173 ? 19.627 34.961 66.235 1.00 64.54 173 ALA B CA 1
ATOM 2775 C C . ALA B 1 173 ? 20.690 33.863 66.158 1.00 63.17 173 ALA B C 1
ATOM 2776 O O . ALA B 1 173 ? 20.381 32.679 66.303 1.00 63.49 173 ALA B O 1
ATOM 2778 N N . GLY B 1 174 ? 21.939 34.263 65.926 1.00 61.34 174 GLY B N 1
ATOM 2779 C CA . GLY B 1 174 ? 23.033 33.308 65.841 1.00 57.91 174 GLY B CA 1
ATOM 2780 C C . GLY B 1 174 ? 23.617 32.985 67.206 1.00 56.00 174 GLY B C 1
ATOM 2781 O O . GLY B 1 174 ? 23.819 31.818 67.550 1.00 53.70 174 GLY B O 1
ATOM 2782 N N . THR B 1 175 ? 23.901 34.025 67.983 1.00 55.12 175 THR B N 1
ATOM 2783 C CA . THR B 1 175 ? 24.440 33.845 69.325 1.00 54.26 175 THR B CA 1
ATOM 2784 C C . THR B 1 175 ? 23.472 32.952 70.097 1.00 53.57 175 THR B C 1
ATOM 2785 O O . THR B 1 175 ? 23.852 31.895 70.600 1.00 53.71 175 THR B O 1
ATOM 2789 N N . ASP B 1 176 ? 22.214 33.379 70.163 1.00 52.11 176 ASP B N 1
ATOM 2790 C CA . ASP B 1 176 ? 21.182 32.627 70.866 1.00 50.41 176 ASP B CA 1
ATOM 2791 C C . ASP B 1 176 ? 21.021 31.223 70.311 1.00 46.62 176 ASP B C 1
ATOM 2792 O O . ASP B 1 176 ? 20.867 30.268 71.070 1.00 46.23 176 ASP B O 1
ATOM 2797 N N . GLY B 1 177 ? 21.056 31.098 68.989 1.00 43.96 177 GLY B N 1
ATOM 2798 C CA . GLY B 1 177 ? 20.920 29.788 68.372 1.00 40.84 177 GLY B CA 1
ATOM 2799 C C . GLY B 1 177 ? 22.054 28.872 68.787 1.00 38.19 177 GLY B C 1
ATOM 2800 O O . GLY B 1 177 ? 21.839 27.699 69.087 1.00 37.75 177 GLY B O 1
ATOM 2801 N N . LEU B 1 178 ? 23.265 29.424 68.808 1.00 37.45 178 LEU B N 1
ATOM 2802 C CA . LEU B 1 178 ? 24.461 28.685 69.188 1.00 37.41 178 LEU B CA 1
ATOM 2803 C C . LEU B 1 178 ? 24.342 28.251 70.645 1.00 36.23 178 LEU B C 1
ATOM 2804 O O . LEU B 1 178 ? 24.605 27.091 70.979 1.00 36.25 178 LEU B O 1
ATOM 2809 N N . ARG B 1 179 ? 23.957 29.191 71.508 1.00 33.64 179 ARG B N 1
ATOM 2810 C CA . ARG B 1 179 ? 23.795 28.909 72.928 1.00 34.60 179 ARG B CA 1
ATOM 2811 C C . ARG B 1 179 ? 22.894 27.687 73.073 1.00 34.65 179 ARG B C 1
ATOM 2812 O O . ARG B 1 179 ? 23.151 26.792 73.872 1.00 33.39 179 ARG B O 1
ATOM 2820 N N . ASP B 1 180 ? 21.837 27.654 72.279 1.00 35.78 180 ASP B N 1
ATOM 2821 C CA . ASP B 1 180 ? 20.921 26.529 72.319 1.00 37.85 180 ASP B CA 1
ATOM 2822 C C . ASP B 1 180 ? 21.611 25.227 71.880 1.00 37.49 180 ASP B C 1
ATOM 2823 O O . ASP B 1 180 ? 21.391 24.176 72.484 1.00 37.54 180 ASP B O 1
ATOM 2828 N N . SER B 1 181 ? 22.443 25.295 70.840 1.00 34.64 181 SER B N 1
ATOM 2829 C CA . SER B 1 181 ? 23.149 24.113 70.358 1.00 32.60 181 SER B CA 1
ATOM 2830 C C . SER B 1 181 ? 24.145 23.608 71.398 1.00 31.91 181 SER B C 1
ATOM 2831 O O . SER B 1 181 ? 24.297 22.398 71.598 1.00 30.55 181 SER B O 1
ATOM 2834 N N . ILE B 1 182 ? 24.829 24.539 72.053 1.00 31.13 182 ILE B N 1
ATOM 2835 C CA . ILE B 1 182 ? 25.806 24.177 73.072 1.00 30.07 182 ILE B CA 1
ATOM 2836 C C . ILE B 1 182 ? 25.103 23.382 74.158 1.00 29.94 182 ILE B C 1
ATOM 2837 O O . ILE B 1 182 ? 25.595 22.337 74.594 1.00 30.15 182 ILE B O 1
ATOM 2842 N N . LYS B 1 183 ? 23.934 23.855 74.576 1.00 30.24 183 LYS B N 1
ATOM 2843 C CA . LYS B 1 183 ? 23.193 23.155 75.617 1.00 33.86 183 LYS B CA 1
ATOM 2844 C C . LYS B 1 183 ? 22.697 21.790 75.165 1.00 34.47 183 LYS B C 1
ATOM 2845 O O . LYS B 1 183 ? 22.773 20.824 75.922 1.00 35.13 183 LYS B O 1
ATOM 2851 N N . LYS B 1 184 ? 22.200 21.697 73.935 1.00 36.63 184 LYS B N 1
ATOM 2852 C CA . LYS B 1 184 ? 21.731 20.411 73.428 1.00 37.04 184 LYS B CA 1
ATOM 2853 C C . LYS B 1 184 ? 22.914 19.455 73.313 1.00 37.80 184 LYS B C 1
ATOM 2854 O O . LYS B 1 184 ? 22.792 18.273 73.625 1.00 40.21 184 LYS B O 1
ATOM 2860 N N . ALA B 1 185 ? 24.064 19.963 72.879 1.00 36.58 185 ALA B N 1
ATOM 2861 C CA . ALA B 1 185 ? 25.246 19.116 72.754 1.00 36.86 185 ALA B CA 1
ATOM 2862 C C . ALA B 1 185 ? 25.737 18.645 74.128 1.00 37.53 185 ALA B C 1
ATOM 2863 O O . ALA B 1 185 ? 26.099 17.475 74.298 1.00 36.51 185 ALA B O 1
ATOM 2865 N N . ALA B 1 186 ? 25.747 19.551 75.107 1.00 36.31 186 ALA B N 1
ATOM 2866 C CA . ALA B 1 186 ? 26.184 19.207 76.462 1.00 34.82 186 ALA B CA 1
ATOM 2867 C C . ALA B 1 186 ? 25.311 18.097 77.045 1.00 35.76 186 ALA B C 1
ATOM 2868 O O . ALA B 1 186 ? 25.805 17.182 77.714 1.00 33.68 186 ALA B O 1
ATOM 2870 N N . ARG B 1 187 ? 24.009 18.187 76.798 1.00 37.85 187 ARG B N 1
ATOM 2871 C CA . ARG B 1 187 ? 23.068 17.187 77.292 1.00 40.59 187 ARG B CA 1
ATOM 2872 C C . ARG B 1 187 ? 23.372 15.809 76.713 1.00 41.12 187 ARG B C 1
ATOM 2873 O O . ARG B 1 187 ? 23.452 14.824 77.449 1.00 40.15 187 ARG B O 1
ATOM 2881 N N . ARG B 1 188 ? 23.542 15.737 75.392 1.00 42.47 188 ARG B N 1
ATOM 2882 C CA . ARG B 1 188 ? 23.810 14.448 74.750 1.00 42.99 188 ARG B CA 1
ATOM 2883 C C . ARG B 1 188 ? 25.105 13.843 75.289 1.00 42.07 188 ARG B C 1
ATOM 2884 O O . ARG B 1 188 ? 25.233 12.624 75.397 1.00 42.15 188 ARG B O 1
ATOM 2892 N N . ILE B 1 189 ? 26.061 14.696 75.636 1.00 41.45 189 ILE B N 1
ATOM 2893 C CA . ILE B 1 189 ? 27.337 14.215 76.148 1.00 41.76 189 ILE B CA 1
ATOM 2894 C C . ILE B 1 189 ? 27.299 13.670 77.573 1.00 42.87 189 ILE B C 1
ATOM 2895 O O . ILE B 1 189 ? 27.930 12.653 77.861 1.00 43.09 189 ILE B O 1
ATOM 2900 N N . VAL B 1 190 ? 26.558 14.328 78.460 1.00 43.03 190 VAL B N 1
ATOM 2901 C CA . VAL B 1 190 ? 26.513 13.906 79.860 1.00 44.07 190 VAL B CA 1
ATOM 2902 C C . VAL B 1 190 ? 25.364 12.985 80.266 1.00 46.44 190 VAL B C 1
ATOM 2903 O O . VAL B 1 190 ? 25.372 12.433 81.362 1.00 45.01 190 VAL B O 1
ATOM 2907 N N . ASP B 1 191 ? 24.388 12.813 79.385 1.00 50.97 191 ASP B N 1
ATOM 2908 C CA . ASP B 1 191 ? 23.222 11.973 79.665 1.00 56.10 191 ASP B CA 1
ATOM 2909 C C . ASP B 1 191 ? 23.532 10.557 80.166 1.00 57.33 191 ASP B C 1
ATOM 2910 O O . ASP B 1 191 ? 24.632 10.048 79.970 1.00 57.39 191 ASP B O 1
ATOM 2915 N N . ARG B 1 192 ? 22.541 9.940 80.812 1.00 60.44 192 ARG B N 1
ATOM 2916 C CA . ARG B 1 192 ? 22.629 8.580 81.362 1.00 63.28 192 ARG B CA 1
ATOM 2917 C C . ARG B 1 192 ? 23.542 8.459 82.575 1.00 64.61 192 ARG B C 1
ATOM 2918 O O . ARG B 1 192 ? 23.021 8.185 83.681 1.00 65.09 192 ARG B O 1
#